Protein AF-0000000080177617 (afdb_homodimer)

pLDDT: mean 82.85, std 21.96, range [28.0, 98.81]

Solvent-accessible surface area (backbone atoms only — not comparable to full-atom values): 15620 Å² total; per-residue (Å²): 135,83,79,76,77,76,78,76,76,76,76,71,76,74,71,74,71,73,68,71,62,53,44,80,46,45,81,35,82,45,64,42,81,35,68,69,50,46,52,50,50,51,51,48,45,54,52,46,57,72,69,49,90,62,66,47,35,58,40,84,72,47,56,75,40,33,30,36,25,57,42,65,37,38,38,35,42,34,35,32,37,30,28,34,30,73,35,48,60,86,76,63,93,50,73,82,77,46,47,69,43,76,50,79,91,72,39,46,50,35,44,28,43,40,32,36,40,37,22,77,94,46,74,32,77,43,78,68,40,75,49,76,42,80,113,135,85,80,75,80,76,79,77,76,75,76,72,77,75,71,77,70,73,72,72,69,56,43,77,47,41,80,36,80,44,63,42,82,35,67,69,49,46,51,50,50,51,51,48,42,54,50,45,55,72,68,50,88,63,66,46,34,57,42,84,70,45,57,74,40,32,29,36,26,57,43,65,36,36,38,38,43,35,36,32,37,33,29,35,30,73,35,50,61,88,77,64,95,51,75,83,77,48,48,70,43,77,52,81,91,73,38,47,51,35,45,29,41,39,32,36,39,39,22,80,95,55,74,31,76,43,79,68,41,73,50,75,43,77,117

Nearest PDB structures (foldseek):
  6fk0-assembly1_A  TM=6.028E-01  e=9.210E-10  Homo sapiens
  3qrd-assembly3_A-2  TM=5.517E-01  e=6.929E-10  Homo sapiens
  1tij-assembly1_B  TM=5.315E-01  e=4.925E-10  Homo sapiens
  3sva-assembly1_A  TM=5.513E-01  e=1.823E-09  Homo sapiens
  2ch9-assembly1_A-2  TM=5.460E-01  e=6.776E-07  Homo sapiens

InterPro domains:
  IPR000010 Cystatin domain [PF00031] (25-121)
  IPR000010 Cystatin domain [SM00043] (22-133)
  IPR000010 Cystatin domain [cd00042] (25-132)
  IPR046350 Cystatin superfamily [SSF54403] (25-132)

Radius of gyration: 26.56 Å; Cα contacts (8 Å, |Δi|>4): 503; chains: 2; bounding box: 59×54×130 Å

Secondary structure (DSSP, 8-state):
-----------------------SS--EE--TT-HHHHHHHHHHHHHHHHH---SEEEEEEEEEEEEEEEEEEEEEEEEEEEEEEEEETTS-S-GGG--B---TTT--EEEEEEEEEEEGGGTEEEEEEEEEEE-/-----------------------SS--EE--TT-HHHHHHHHHHHHHHHHH---SEEEEEEEEEEEEEEEEEEEEEEEEEEEEEEEEETTS-S-GGG--B---TTT--EEEEEEEEEEEGGGTEEEEEEEEEEE-

Structure (mmCIF, N/CA/C/O backbone):
data_AF-0000000080177617-model_v1
#
loop_
_entity.id
_entity.type
_entity.pdbx_description
1 polymer Cystatin-2
#
loop_
_atom_site.group_PDB
_atom_site.id
_atom_site.type_symbol
_atom_site.label_atom_id
_atom_site.label_alt_id
_atom_site.label_comp_id
_atom_site.label_asym_id
_atom_site.label_entity_id
_atom_site.label_seq_id
_atom_site.pdbx_PDB_ins_code
_atom_site.Cartn_x
_atom_site.Cartn_y
_atom_site.Cartn_z
_atom_site.occupancy
_atom_site.B_iso_or_equiv
_atom_site.auth_seq_id
_atom_site.auth_comp_id
_atom_site.auth_asym_id
_atom_site.auth_atom_id
_atom_site.pdbx_PDB_model_num
ATOM 1 N N . MET A 1 1 ? -35.844 14.008 64.688 1 33.31 1 MET A N 1
ATOM 2 C CA . MET A 1 1 ? -35.531 12.82 63.906 1 33.31 1 MET A CA 1
ATOM 3 C C . MET A 1 1 ? -35.344 13.18 62.438 1 33.31 1 MET A C 1
ATOM 5 O O . MET A 1 1 ? -36.281 13.211 61.688 1 33.31 1 MET A O 1
ATOM 9 N N . ALA A 1 2 ? -34.469 14.203 62.156 1 45.22 2 ALA A N 1
ATOM 10 C CA . ALA A 1 2 ? -34.125 14.758 60.844 1 45.22 2 ALA A CA 1
ATOM 11 C C . ALA A 1 2 ? -33.594 13.672 59.906 1 45.22 2 ALA A C 1
ATOM 13 O O . ALA A 1 2 ? -32.75 12.867 60.312 1 45.22 2 ALA A O 1
ATOM 14 N N . ALA A 1 3 ? -34.469 13.133 59 1 43.84 3 ALA A N 1
ATOM 15 C CA . ALA A 1 3 ? -34.219 12.211 57.906 1 43.84 3 ALA A CA 1
ATOM 16 C C . ALA A 1 3 ? -33.094 12.703 57 1 43.84 3 ALA A C 1
ATOM 18 O O . ALA A 1 3 ? -33.156 13.812 56.469 1 43.84 3 ALA A O 1
ATOM 19 N N . GLY A 1 4 ? -31.844 12.438 57.406 1 42.84 4 GLY A N 1
ATOM 20 C CA . GLY A 1 4 ? -30.672 12.695 56.594 1 42.84 4 GLY A CA 1
ATOM 21 C C . GLY A 1 4 ? -30.781 12.148 55.188 1 42.84 4 GLY A C 1
ATOM 22 O O . GLY A 1 4 ? -31.016 10.961 55 1 42.84 4 GLY A O 1
ATOM 23 N N . LEU A 1 5 ? -31.359 12.953 54.25 1 43.94 5 LEU A N 1
ATOM 24 C CA . LEU A 1 5 ? -31.375 12.656 52.812 1 43.94 5 LEU A CA 1
ATOM 25 C C . LEU A 1 5 ? -29.969 12.281 52.344 1 43.94 5 LEU A C 1
ATOM 27 O O . LEU A 1 5 ? -29.047 13.102 52.406 1 43.94 5 LEU A O 1
ATOM 31 N N . PHE A 1 6 ? -29.562 11.016 52.562 1 45.78 6 PHE A N 1
ATOM 32 C CA . PHE A 1 6 ? -28.359 10.445 51.938 1 45.78 6 PHE A CA 1
ATOM 33 C C . PHE A 1 6 ? -28.375 10.648 50.438 1 45.78 6 PHE A C 1
ATOM 35 O O . PHE A 1 6 ? -29.266 10.164 49.75 1 45.78 6 PHE A O 1
ATOM 42 N N . LEU A 1 7 ? -27.875 11.82 49.969 1 42.38 7 LEU A N 1
ATOM 43 C CA . LEU A 1 7 ? -27.625 12.016 48.562 1 42.38 7 LEU A CA 1
ATOM 44 C C . LEU A 1 7 ? -26.656 10.961 48.031 1 42.38 7 LEU A C 1
ATOM 46 O O . LEU A 1 7 ? -25.5 10.906 48.438 1 42.38 7 LEU A O 1
ATOM 50 N N . VAL A 1 8 ? -27.156 9.789 47.625 1 40.59 8 VAL A N 1
ATOM 51 C CA . VAL A 1 8 ? -26.391 8.781 46.906 1 40.59 8 VAL A CA 1
ATOM 52 C C . VAL A 1 8 ? -25.859 9.375 45.594 1 40.59 8 VAL A C 1
ATOM 54 O O . VAL A 1 8 ? -26.625 9.758 44.719 1 40.59 8 VAL A O 1
ATOM 57 N N . VAL A 1 9 ? -24.703 10.062 45.688 1 42.34 9 VAL A N 1
ATOM 58 C CA . VAL A 1 9 ? -23.953 10.445 44.5 1 42.34 9 VAL A CA 1
ATOM 59 C C . VAL A 1 9 ? -23.641 9.211 43.656 1 42.34 9 VAL A C 1
ATOM 61 O O . VAL A 1 9 ? -22.891 8.336 44.062 1 42.34 9 VAL A O 1
ATOM 64 N N . VAL A 1 10 ? -24.609 8.758 42.875 1 41.88 10 VAL A N 1
ATOM 65 C 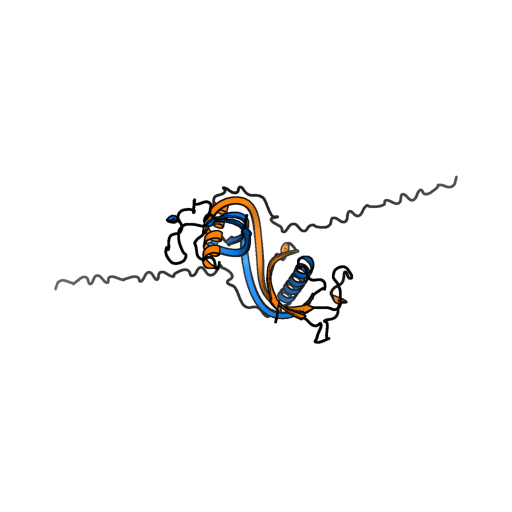CA . VAL A 1 10 ? -24.328 7.746 41.844 1 41.88 10 VAL A CA 1
ATOM 66 C C . VAL A 1 10 ? -23.219 8.234 40.906 1 41.88 10 VAL A C 1
ATOM 68 O O . VAL A 1 10 ? -23.406 9.203 40.188 1 41.88 10 VAL A O 1
ATOM 71 N N . LEU A 1 11 ? -21.984 8.195 41.375 1 37.75 11 LEU A N 1
ATOM 72 C CA . LEU A 1 11 ? -20.844 8.328 40.469 1 37.75 11 LEU A CA 1
ATOM 73 C C . LEU A 1 11 ? -20.984 7.395 39.281 1 37.75 11 LEU A C 1
ATOM 75 O O . LEU A 1 11 ? -20.844 6.176 39.406 1 37.75 11 LEU A O 1
ATOM 79 N N . SER A 1 12 ? -21.906 7.723 38.375 1 40.16 12 SER A N 1
ATOM 80 C CA . SER A 1 12 ? -21.922 6.988 37.125 1 40.16 12 SER A CA 1
ATOM 81 C C . SER A 1 12 ? -20.547 7.023 36.469 1 40.16 12 SER A C 1
ATOM 83 O O . SER A 1 12 ? -20 8.102 36.219 1 40.16 12 SER A O 1
ATOM 85 N N . LEU A 1 13 ? -19.719 6.105 36.781 1 37.72 13 LEU A N 1
ATOM 86 C CA . LEU A 1 13 ? -18.5 5.793 36.031 1 37.72 13 LEU A CA 1
ATOM 87 C C . LEU A 1 13 ? -18.766 5.816 34.531 1 37.72 13 LEU A C 1
ATOM 89 O O . LEU A 1 13 ? -19.453 4.934 34 1 37.72 13 LEU A O 1
ATOM 93 N N . PHE A 1 14 ? -18.953 7.012 34 1 36.91 14 PHE A N 1
ATOM 94 C CA . PHE A 1 14 ? -18.859 7.105 32.562 1 36.91 14 PHE A CA 1
ATOM 95 C C . PHE A 1 14 ? -17.594 6.418 32.062 1 36.91 14 PHE A C 1
ATOM 97 O O . PHE A 1 14 ? -16.484 6.898 32.281 1 36.91 14 PHE A O 1
ATOM 104 N N . SER A 1 15 ? -17.609 5.082 32 1 34.91 15 SER A N 1
ATOM 105 C CA . SER A 1 15 ? -16.547 4.383 31.281 1 34.91 15 SER A CA 1
ATOM 106 C C . SER A 1 15 ? -16.25 5.031 29.938 1 34.91 15 SER A C 1
ATOM 108 O O . SER A 1 15 ? -17.141 5.113 29.078 1 34.91 15 SER A O 1
ATOM 110 N N . LEU A 1 16 ? -15.422 5.922 29.906 1 30.05 16 LEU A N 1
ATOM 111 C CA . LEU A 1 16 ? -14.766 6.285 28.656 1 30.05 16 LEU A CA 1
ATOM 112 C C . LEU A 1 16 ? -14.336 5.043 27.891 1 30.05 16 LEU A C 1
ATOM 114 O O . LEU A 1 16 ? -13.398 4.352 28.281 1 30.05 16 LEU A O 1
ATOM 118 N N . PHE A 1 17 ? -15.359 4.328 27.422 1 32.34 17 PHE A N 1
ATOM 119 C CA . PHE A 1 17 ? -14.914 3.373 26.406 1 32.34 17 PHE A CA 1
ATOM 120 C C . PHE A 1 17 ? -14.031 4.051 25.375 1 32.34 17 PHE A C 1
ATOM 122 O O . PHE A 1 17 ? -14.5 4.902 24.609 1 32.34 17 PHE A O 1
ATOM 129 N N . ALA A 1 18 ? -12.836 4.309 25.641 1 30.23 18 ALA A N 1
ATOM 130 C CA . ALA A 1 18 ? -11.891 4.504 24.547 1 30.23 18 ALA A CA 1
ATOM 131 C C . ALA A 1 18 ? -12.211 3.588 23.375 1 30.23 18 ALA A C 1
ATOM 133 O O . ALA A 1 18 ? -12.148 2.363 23.484 1 30.23 18 ALA A O 1
ATOM 134 N N . ALA A 1 19 ? -13.07 4.008 22.547 1 28 19 ALA A N 1
ATOM 135 C CA . ALA A 1 19 ? -13.383 3.354 21.281 1 28 19 ALA A CA 1
ATOM 136 C C . ALA A 1 19 ? -12.109 2.994 20.531 1 28 19 ALA A C 1
ATOM 138 O O . ALA A 1 19 ? -11.383 3.879 20.062 1 28 19 ALA A O 1
ATOM 139 N N . ASN A 1 20 ? -11.242 2.225 21.141 1 31.55 20 ASN A N 1
ATOM 140 C CA . ASN A 1 20 ? -10.367 1.599 20.156 1 31.55 20 ASN A CA 1
ATOM 141 C C . ASN A 1 20 ? -11.094 1.354 18.828 1 31.55 20 ASN A C 1
ATOM 143 O O . ASN A 1 20 ? -11.945 0.469 18.75 1 31.55 20 ASN A O 1
ATOM 147 N N . VAL A 1 21 ? -11.633 2.354 18.297 1 29.89 21 VAL A N 1
ATOM 148 C CA . VAL A 1 21 ? -12.305 2.219 17.016 1 29.89 21 VAL A CA 1
ATOM 149 C C . VAL A 1 21 ? -11.586 1.176 16.156 1 29.89 21 VAL A C 1
ATOM 151 O O . VAL A 1 21 ? -10.469 1.411 15.695 1 29.89 21 VAL A O 1
ATOM 154 N N . GLU A 1 22 ? -11.484 -0.037 16.516 1 34.66 22 GLU A N 1
ATOM 155 C CA . GLU A 1 22 ? -11.258 -1.152 15.602 1 34.66 22 GLU A CA 1
ATOM 156 C C . GLU A 1 22 ? -11.828 -0.864 14.219 1 34.66 22 GLU A C 1
ATOM 158 O O . GLU A 1 22 ? -12.938 -0.34 14.094 1 34.66 22 GLU A O 1
ATOM 163 N N . LEU A 1 23 ? -11.195 -0.392 13.125 1 40.81 23 LEU A N 1
ATOM 164 C CA . LEU A 1 23 ? -11.781 -0.399 11.789 1 40.81 23 LEU A CA 1
ATOM 165 C C . LEU A 1 23 ? -13.016 -1.295 11.75 1 40.81 23 LEU A C 1
ATOM 167 O O . LEU A 1 23 ? -13.07 -2.32 12.43 1 40.81 23 LEU A O 1
ATOM 171 N N . ALA A 1 24 ? -14.148 -0.987 11.688 1 47 24 ALA A N 1
ATOM 172 C CA . ALA A 1 24 ? -15.219 -1.975 11.656 1 47 24 ALA A CA 1
ATOM 173 C C . ALA A 1 24 ? -14.672 -3.373 11.383 1 47 24 ALA A C 1
ATOM 175 O O . ALA A 1 24 ? -15.008 -4.328 12.086 1 47 24 ALA A O 1
ATOM 176 N N . GLY A 1 25 ? -14.273 -3.961 10.008 1 54.16 25 GLY A N 1
ATOM 177 C CA . GLY A 1 25 ? -13.734 -5.312 10.078 1 54.16 25 GLY A CA 1
ATOM 178 C C . GLY A 1 25 ? -12.25 -5.348 10.398 1 54.16 25 GLY A C 1
ATOM 179 O O . GLY A 1 25 ? -11.453 -4.68 9.734 1 54.16 25 GLY A O 1
ATOM 180 N N . GLY A 1 26 ? -11.758 -5.156 11.672 1 67.5 26 GLY A N 1
ATOM 181 C CA . GLY A 1 26 ? -10.406 -5.484 12.094 1 67.5 26 GLY A CA 1
ATOM 182 C C . GLY A 1 26 ? -9.75 -6.551 11.234 1 67.5 26 GLY A C 1
ATOM 183 O O . GLY A 1 26 ? -10.414 -7.168 10.391 1 67.5 26 GLY A O 1
ATOM 184 N N . LEU A 1 27 ? -8.391 -6.363 11.133 1 80.06 27 LEU A N 1
ATOM 185 C CA . LEU A 1 27 ? -7.633 -7.457 10.531 1 80.06 27 LEU A CA 1
ATOM 186 C C . LEU A 1 27 ? -7.953 -8.781 11.211 1 80.06 27 LEU A C 1
ATOM 188 O O . LEU A 1 27 ? -7.922 -8.875 12.445 1 80.06 27 LEU A O 1
ATOM 192 N N . GLU A 1 28 ? -8.516 -9.688 10.508 1 93.25 28 GLU A N 1
ATOM 193 C CA . GLU A 1 28 ? -8.82 -11.008 11.031 1 93.25 28 GLU A CA 1
ATOM 194 C C . GLU A 1 28 ? -8 -12.086 10.328 1 93.25 28 GLU A C 1
ATOM 196 O O . GLU A 1 28 ? -7.809 -12.031 9.109 1 93.25 28 GLU A O 1
ATOM 201 N N . ASN A 1 29 ? -7.633 -13.062 11.117 1 97.06 29 ASN A N 1
ATOM 202 C CA . ASN A 1 29 ? -6.922 -14.195 10.523 1 97.06 29 ASN A CA 1
ATOM 203 C C . ASN A 1 29 ? -7.832 -15.016 9.609 1 97.06 29 ASN A C 1
ATOM 205 O O . ASN A 1 29 ? -9.023 -15.148 9.875 1 97.06 29 ASN A O 1
ATOM 209 N N . ILE A 1 30 ? -7.23 -15.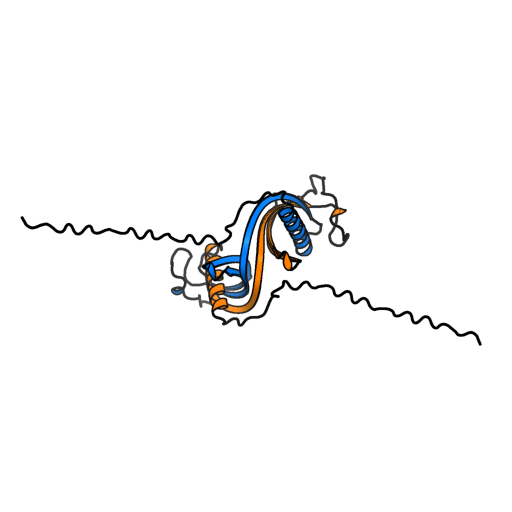453 8.594 1 97.81 30 ILE A N 1
ATOM 210 C CA . ILE A 1 30 ? -7.93 -16.359 7.684 1 97.81 30 ILE A CA 1
ATOM 211 C C . ILE A 1 30 ? -7 -17.484 7.254 1 97.81 30 ILE A C 1
ATOM 213 O O . ILE A 1 30 ? -5.781 -17.312 7.207 1 97.81 30 ILE A O 1
ATOM 217 N N . ASP A 1 31 ? -7.547 -18.609 7.008 1 98.44 31 ASP A N 1
ATOM 218 C CA . ASP A 1 31 ? -6.797 -19.797 6.578 1 98.44 31 ASP A CA 1
ATOM 219 C C . ASP A 1 31 ? -5.98 -19.5 5.324 1 98.44 31 ASP A C 1
ATOM 221 O O . ASP A 1 31 ? 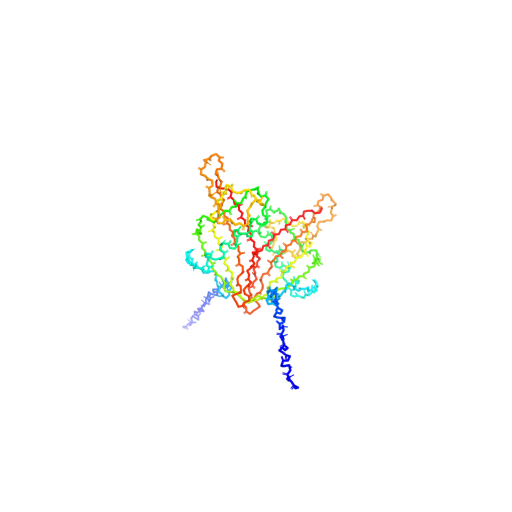-6.535 -19.109 4.289 1 98.44 31 ASP A O 1
ATOM 225 N N . PRO A 1 32 ? -4.691 -19.75 5.43 1 98.62 32 PRO A N 1
ATOM 226 C CA . PRO A 1 32 ? -3.836 -19.5 4.27 1 98.62 32 PRO A CA 1
ATOM 227 C C . PRO A 1 32 ? -4.203 -20.359 3.064 1 98.62 32 PRO A C 1
ATOM 229 O O . PRO A 1 32 ? -3.828 -20.047 1.934 1 98.62 32 PRO A O 1
ATOM 232 N N . ASN A 1 33 ? -4.973 -21.406 3.252 1 98 33 ASN A N 1
ATOM 233 C CA . ASN A 1 33 ? -5.359 -22.297 2.164 1 98 33 ASN A CA 1
ATOM 234 C C . ASN A 1 33 ? -6.77 -21.984 1.665 1 98 33 ASN A C 1
ATOM 236 O O . ASN A 1 33 ? -7.305 -22.703 0.819 1 98 33 ASN A O 1
ATOM 240 N N . ASN A 1 34 ? -7.359 -20.984 2.174 1 97.88 34 ASN A N 1
ATOM 241 C CA . ASN A 1 34 ? -8.648 -20.516 1.671 1 97.88 34 ASN A CA 1
ATOM 242 C C . ASN A 1 34 ? -8.578 -20.172 0.187 1 97.88 34 ASN A C 1
ATOM 244 O O . ASN A 1 34 ? -7.613 -19.547 -0.264 1 97.88 34 ASN A O 1
ATOM 248 N N . GLN A 1 35 ? -9.641 -20.484 -0.536 1 97.12 35 GLN A N 1
ATOM 249 C CA . GLN A 1 35 ? -9.633 -20.328 -1.986 1 97.12 35 GLN A CA 1
ATOM 250 C C . GLN A 1 35 ? -9.461 -18.859 -2.375 1 97.12 35 GLN A C 1
ATOM 252 O O . GLN A 1 35 ? -8.734 -18.547 -3.318 1 97.12 35 GLN A O 1
ATOM 257 N N . ASP A 1 36 ? -10.109 -17.969 -1.726 1 96.38 36 ASP A N 1
ATOM 258 C CA . ASP A 1 36 ? -10 -16.547 -2.025 1 96.38 36 ASP A CA 1
ATOM 259 C C . ASP A 1 36 ? -8.586 -16.031 -1.73 1 96.38 36 ASP A C 1
ATOM 261 O O . ASP A 1 36 ? -8.078 -15.164 -2.443 1 96.38 36 ASP A O 1
ATOM 265 N N . VAL A 1 37 ? -8 -16.547 -0.654 1 98 37 VAL A N 1
ATOM 266 C CA . VAL A 1 37 ? -6.633 -16.188 -0.283 1 98 37 VAL A CA 1
ATOM 267 C C . VAL A 1 37 ? -5.664 -16.656 -1.368 1 98 37 VAL A C 1
ATOM 269 O O . VAL A 1 37 ? -4.805 -15.891 -1.81 1 98 37 VAL A O 1
ATOM 272 N N . LEU A 1 38 ? -5.871 -17.844 -1.833 1 97.81 38 LEU A N 1
ATOM 273 C CA . LEU A 1 38 ? -4.996 -18.391 -2.865 1 97.81 38 LEU A CA 1
ATOM 274 C C . LEU A 1 38 ? -5.141 -17.609 -4.168 1 97.81 38 LEU A C 1
ATOM 276 O O . LEU A 1 38 ? -4.152 -17.375 -4.867 1 97.81 38 LEU A O 1
ATOM 280 N N . LYS A 1 39 ? -6.352 -17.25 -4.477 1 96.56 39 LYS A N 1
ATOM 281 C CA . LYS A 1 39 ? -6.586 -16.422 -5.656 1 96.56 39 LYS A CA 1
ATOM 282 C C . LYS A 1 39 ? -5.867 -15.078 -5.535 1 96.56 39 LYS A C 1
ATOM 284 O O . LYS A 1 39 ? -5.195 -14.641 -6.473 1 96.56 39 LYS A O 1
ATOM 289 N N . ALA A 1 40 ? -5.977 -14.445 -4.406 1 97.62 40 ALA A N 1
ATOM 290 C CA . ALA A 1 40 ? -5.32 -13.164 -4.16 1 97.62 40 ALA A CA 1
ATOM 291 C C . ALA A 1 40 ? -3.801 -13.305 -4.23 1 97.62 40 ALA A C 1
ATOM 293 O O . ALA A 1 40 ? -3.119 -12.453 -4.797 1 97.62 40 ALA A O 1
ATOM 294 N N . ALA A 1 41 ? -3.273 -14.375 -3.676 1 98.31 41 ALA A N 1
ATOM 295 C CA . ALA A 1 41 ? -1.833 -14.617 -3.695 1 98.31 41 ALA A CA 1
ATOM 296 C C . ALA A 1 41 ? -1.326 -14.797 -5.121 1 98.31 41 ALA A C 1
ATOM 298 O O . ALA A 1 41 ? -0.282 -14.258 -5.492 1 98.31 41 ALA A O 1
ATOM 299 N N . THR A 1 42 ? -2.053 -15.492 -5.879 1 96.94 42 THR A N 1
ATOM 300 C CA . THR A 1 42 ? -1.68 -15.719 -7.27 1 96.94 42 THR A CA 1
ATOM 301 C C . THR A 1 42 ? -1.648 -14.398 -8.047 1 96.94 42 THR A C 1
ATOM 303 O O . THR A 1 42 ? -0.689 -14.125 -8.766 1 96.94 42 THR A O 1
ATOM 306 N N . PHE A 1 43 ? -2.633 -13.641 -7.871 1 96.81 43 PHE A N 1
ATOM 307 C CA . PHE A 1 43 ? -2.658 -12.32 -8.492 1 96.81 43 PHE A CA 1
ATOM 308 C C . PHE A 1 43 ? -1.454 -11.492 -8.062 1 96.81 43 PHE A C 1
ATOM 310 O O . PHE A 1 43 ? -0.813 -10.836 -8.883 1 96.81 43 PHE A O 1
ATOM 317 N N . ALA A 1 44 ? -1.173 -11.508 -6.77 1 97.81 44 ALA A N 1
ATOM 318 C CA . ALA A 1 44 ? -0.075 -10.719 -6.215 1 97.81 44 ALA A CA 1
ATOM 319 C C . ALA A 1 44 ? 1.26 -11.133 -6.828 1 97.81 44 ALA A C 1
ATOM 321 O O . ALA A 1 44 ? 2.068 -10.281 -7.203 1 97.81 44 ALA A O 1
ATOM 322 N N . VAL A 1 45 ? 1.457 -12.367 -7.008 1 97.38 45 VAL A N 1
ATOM 323 C CA . VAL A 1 45 ? 2.719 -12.867 -7.547 1 97.38 45 VAL A CA 1
ATOM 324 C C . VAL A 1 45 ? 2.83 -12.492 -9.023 1 97.38 45 VAL A C 1
ATOM 326 O O . VAL A 1 45 ? 3.895 -12.07 -9.484 1 97.38 45 VAL A O 1
ATOM 329 N N . ASN A 1 46 ? 1.712 -12.547 -9.734 1 95.5 46 ASN A N 1
ATOM 330 C CA . ASN A 1 46 ? 1.715 -12.125 -11.125 1 95.5 46 ASN A CA 1
ATOM 331 C C . ASN A 1 46 ? 2.014 -10.633 -11.25 1 95.5 46 ASN A C 1
ATOM 333 O O . ASN A 1 46 ? 2.785 -10.219 -12.125 1 95.5 46 ASN A O 1
ATOM 337 N N . SER A 1 47 ? 1.412 -9.914 -10.422 1 94.88 47 SER A N 1
ATOM 338 C CA . SER A 1 47 ? 1.652 -8.469 -10.422 1 94.88 47 SER A CA 1
ATOM 339 C C . SER A 1 47 ? 3.1 -8.156 -10.055 1 94.88 47 SER A C 1
ATOM 341 O O . SER A 1 47 ? 3.715 -7.27 -10.656 1 94.88 47 SER A O 1
ATOM 343 N N . PHE A 1 48 ? 3.656 -8.789 -9.117 1 96.5 48 PHE A N 1
ATOM 344 C CA . PHE A 1 48 ? 5.059 -8.672 -8.734 1 96.5 48 PHE A CA 1
ATOM 345 C C . PHE A 1 48 ? 5.965 -8.914 -9.938 1 96.5 48 PHE A C 1
ATOM 347 O O . PHE A 1 48 ? 6.891 -8.141 -10.195 1 96.5 48 PHE A O 1
ATOM 354 N N . ASN A 1 49 ? 5.691 -9.961 -10.664 1 95.5 49 ASN A N 1
ATOM 355 C CA . ASN A 1 49 ? 6.484 -10.297 -11.844 1 95.5 49 ASN A CA 1
ATOM 356 C C . ASN A 1 49 ? 6.457 -9.164 -12.875 1 95.5 49 ASN A C 1
ATOM 358 O O . ASN A 1 49 ? 7.469 -8.891 -13.523 1 95.5 49 ASN A O 1
ATOM 362 N N . GLN A 1 50 ? 5.363 -8.578 -13 1 94.06 50 GLN A N 1
ATOM 363 C CA . GLN A 1 50 ? 5.211 -7.508 -13.977 1 94.06 50 GLN A CA 1
ATOM 364 C C . GLN A 1 50 ? 5.953 -6.25 -13.531 1 94.06 50 GLN A C 1
ATOM 366 O O . GLN A 1 50 ? 6.438 -5.48 -14.367 1 94.06 50 GLN A O 1
ATOM 371 N N . GLN A 1 51 ? 6.121 -6.086 -12.289 1 93.06 51 GLN A N 1
ATOM 372 C CA . GLN A 1 51 ? 6.629 -4.809 -11.797 1 93.06 51 GLN A CA 1
ATOM 373 C C . GLN A 1 51 ? 8.094 -4.922 -11.375 1 93.06 51 GLN A C 1
ATOM 375 O O . GLN A 1 51 ? 8.805 -3.92 -11.32 1 93.06 51 GLN A O 1
ATOM 380 N N . SER A 1 52 ? 8.5 -6.125 -11.023 1 93.75 52 SER A N 1
ATOM 381 C CA . SER A 1 52 ? 9.844 -6.297 -10.477 1 93.75 52 SER A CA 1
ATOM 382 C C . SER A 1 52 ? 10.898 -6.176 -11.57 1 93.75 52 SER A C 1
ATOM 384 O O . SER A 1 52 ? 10.609 -6.406 -12.75 1 93.75 52 SER A O 1
ATOM 386 N N . LYS A 1 53 ? 12.156 -5.875 -11.203 1 93.38 53 LYS A N 1
ATOM 387 C CA . LYS A 1 53 ? 13.273 -5.754 -12.133 1 93.38 53 LYS A CA 1
ATOM 388 C C . LYS A 1 53 ? 14.055 -7.062 -12.227 1 93.38 53 LYS A C 1
ATOM 390 O O . LYS A 1 53 ? 15.172 -7.09 -12.758 1 93.38 53 LYS A O 1
ATOM 395 N N . LYS A 1 54 ? 13.547 -8.047 -11.688 1 95.31 54 LYS A N 1
ATOM 396 C CA . LYS A 1 54 ? 14.195 -9.359 -11.75 1 95.31 54 LYS A CA 1
ATOM 397 C C . LYS A 1 54 ? 14.211 -9.891 -13.18 1 95.31 54 LYS A C 1
ATOM 399 O O . LYS A 1 54 ? 13.312 -9.602 -13.969 1 95.31 54 LYS A O 1
ATOM 404 N N . ASP A 1 55 ? 15.211 -10.727 -13.453 1 95.38 55 ASP A N 1
ATOM 405 C CA . ASP A 1 55 ? 15.367 -11.258 -14.805 1 95.38 55 ASP A CA 1
ATOM 406 C C . ASP A 1 55 ? 14.484 -12.492 -15.016 1 95.38 55 ASP A C 1
ATOM 408 O O . ASP A 1 55 ? 14.078 -12.789 -16.141 1 95.38 55 ASP A O 1
ATOM 412 N N . TYR A 1 56 ? 14.18 -13.164 -13.977 1 96.38 56 TYR A N 1
ATOM 413 C CA . TYR A 1 56 ? 13.422 -14.406 -14.078 1 96.38 56 TYR A CA 1
ATOM 414 C C . TYR A 1 56 ? 12.039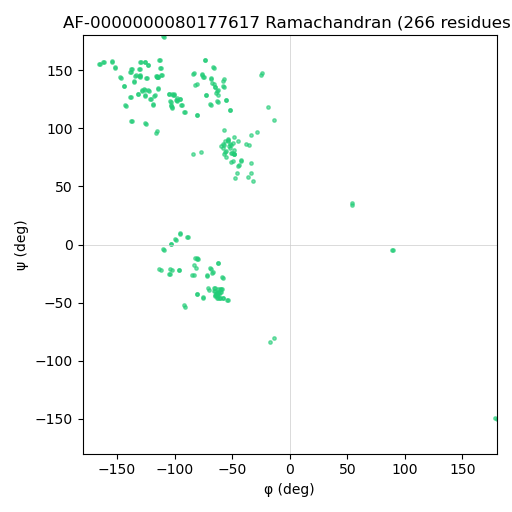 -14.25 -13.453 1 96.38 56 TYR A C 1
ATOM 416 O O . TYR A 1 56 ? 11.812 -13.344 -12.641 1 96.38 56 TYR A O 1
ATOM 424 N N . GLU A 1 57 ? 11.172 -15.172 -13.906 1 96.69 57 GLU A N 1
ATOM 425 C CA . GLU A 1 57 ? 9.852 -15.242 -13.305 1 96.69 57 GLU A CA 1
ATOM 426 C C . GLU A 1 57 ? 9.898 -15.922 -11.938 1 96.69 57 GLU A C 1
ATOM 428 O O . GLU A 1 57 ? 10.695 -16.844 -11.727 1 96.69 57 GLU A O 1
ATOM 433 N N . TYR A 1 58 ? 9.039 -15.461 -11.055 1 96.88 58 TYR A N 1
ATOM 434 C CA . TYR A 1 58 ? 8.852 -16.094 -9.758 1 96.88 58 TYR A CA 1
ATOM 435 C C . TYR A 1 58 ? 7.473 -16.734 -9.656 1 96.88 58 TYR A C 1
ATOM 437 O O . TYR A 1 58 ? 6.527 -16.281 -10.305 1 96.88 58 TYR A O 1
ATOM 445 N N . LYS A 1 59 ? 7.453 -17.797 -8.805 1 97 59 LYS A N 1
ATOM 446 C CA . LYS A 1 59 ? 6.199 -18.516 -8.609 1 97 59 LYS A CA 1
ATOM 447 C C . LYS A 1 59 ? 5.836 -18.594 -7.125 1 97 59 LYS A C 1
ATOM 449 O O . LYS A 1 59 ? 6.715 -18.531 -6.262 1 97 59 LYS A O 1
ATOM 454 N N . LEU A 1 60 ? 4.488 -18.797 -6.941 1 97.62 60 LEU A N 1
ATOM 455 C CA . LEU A 1 60 ? 3.988 -18.969 -5.582 1 97.62 60 LEU A CA 1
ATOM 456 C C . LEU A 1 60 ? 4.457 -20.297 -5 1 97.62 60 LEU A C 1
ATOM 458 O O . LEU A 1 60 ? 4.203 -21.359 -5.582 1 97.62 60 LEU A O 1
ATOM 462 N N . VAL A 1 61 ? 5.184 -20.297 -3.898 1 97.31 61 VAL A N 1
ATOM 463 C CA . VAL A 1 61 ? 5.555 -21.516 -3.197 1 97.31 61 VAL A CA 1
ATOM 464 C C . VAL A 1 61 ? 4.508 -2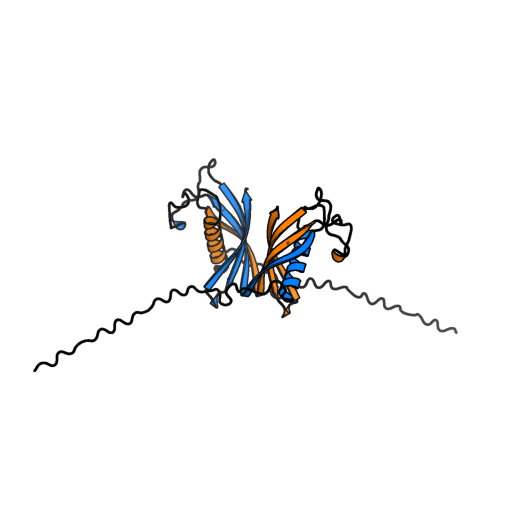1.844 -2.133 1 97.31 61 VAL A C 1
ATOM 466 O O . VAL A 1 61 ? 3.953 -22.938 -2.113 1 97.31 61 VAL A O 1
ATOM 469 N N . LYS A 1 62 ? 4.203 -20.891 -1.244 1 98 62 LYS A N 1
ATOM 470 C CA . LYS A 1 62 ? 3.143 -21.062 -0.254 1 98 62 LYS A CA 1
ATOM 471 C C . LYS A 1 62 ? 2.754 -19.719 0.375 1 98 62 LYS A C 1
ATOM 473 O O . LYS A 1 62 ? 3.553 -18.781 0.394 1 98 62 LYS A O 1
ATOM 478 N N . VAL A 1 63 ? 1.483 -19.734 0.862 1 98.81 63 VAL A N 1
ATOM 479 C CA . VAL A 1 63 ? 1.046 -18.641 1.731 1 98.81 63 VAL A CA 1
ATOM 480 C C . VAL A 1 63 ? 1.317 -19.016 3.189 1 98.81 63 VAL A C 1
ATOM 482 O O . VAL A 1 63 ? 0.73 -19.953 3.721 1 98.81 63 VAL A O 1
ATOM 485 N N . VAL A 1 64 ? 2.23 -18.266 3.812 1 98.69 64 VAL A N 1
ATOM 486 C CA . VAL A 1 64 ? 2.637 -18.562 5.184 1 98.69 64 VAL A CA 1
ATOM 487 C C . VAL A 1 64 ? 1.54 -18.125 6.152 1 98.69 64 VAL A C 1
ATOM 489 O O . VAL A 1 64 ? 1.169 -18.875 7.059 1 98.69 64 VAL A O 1
ATOM 492 N N . SER A 1 65 ? 0.998 -16.984 6 1 98.62 65 SER A N 1
ATOM 493 C CA . SER A 1 65 ? -0.11 -16.469 6.797 1 98.62 65 SER A CA 1
ATOM 494 C C . SER A 1 65 ? -0.909 -15.43 6.023 1 98.62 65 SER A C 1
ATOM 496 O O . SER A 1 65 ? -0.427 -14.883 5.027 1 98.62 65 SER A O 1
ATOM 498 N N . ALA A 1 66 ? -2.17 -15.281 6.473 1 98.5 66 ALA A N 1
ATOM 499 C CA . ALA A 1 66 ? -3.064 -14.344 5.805 1 98.5 66 ALA A CA 1
ATOM 500 C C . ALA A 1 66 ? -4.027 -13.703 6.797 1 98.5 66 ALA A C 1
ATOM 502 O O . ALA A 1 66 ? -4.516 -14.359 7.715 1 98.5 66 ALA A O 1
ATOM 503 N N . LYS A 1 67 ? -4.309 -12.445 6.555 1 96.94 67 LYS A N 1
ATOM 504 C CA . LYS A 1 67 ? -5.344 -11.688 7.246 1 96.94 67 LYS A CA 1
ATOM 505 C C . LYS A 1 67 ? -6.246 -10.961 6.254 1 96.94 67 LYS A C 1
ATOM 507 O O . LYS A 1 67 ? -5.844 -10.695 5.117 1 96.94 67 LYS A O 1
ATOM 512 N N . TYR A 1 68 ? -7.484 -10.758 6.637 1 94.25 68 TYR A N 1
ATOM 513 C CA . TYR A 1 68 ? -8.383 -9.977 5.789 1 94.25 68 TYR A CA 1
ATOM 514 C C . TYR A 1 68 ? -9.07 -8.883 6.59 1 94.25 68 TYR A C 1
ATOM 516 O O . TYR A 1 68 ? -9.18 -8.969 7.816 1 94.25 68 TYR A O 1
ATOM 524 N N . GLN A 1 69 ? -9.508 -7.828 5.812 1 88.31 69 GLN A N 1
ATOM 525 C CA . GLN A 1 69 ? -10.219 -6.672 6.352 1 88.31 69 GLN A CA 1
ATOM 526 C C . GLN A 1 69 ? -11.312 -6.203 5.402 1 88.31 69 GLN A C 1
ATOM 528 O O . GLN A 1 69 ? -11.055 -5.934 4.227 1 88.31 69 GLN A O 1
ATOM 533 N N . ILE A 1 70 ? -12.547 -6.27 5.996 1 87.38 70 ILE A N 1
ATOM 534 C CA . ILE A 1 70 ? -13.633 -5.734 5.191 1 87.38 70 ILE A CA 1
ATOM 535 C C . ILE A 1 70 ? -13.547 -4.207 5.16 1 87.38 70 ILE A C 1
ATOM 537 O O . ILE A 1 70 ? -13.453 -3.562 6.207 1 87.38 70 ILE A O 1
ATOM 541 N N . VAL A 1 71 ? -13.586 -3.74 3.879 1 84.56 71 VAL A N 1
ATOM 542 C CA . VAL A 1 71 ? -13.391 -2.301 3.742 1 84.56 71 VAL A CA 1
ATOM 543 C C . VAL A 1 71 ? -14.555 -1.69 2.963 1 84.56 71 VAL A C 1
ATOM 545 O O . VAL A 1 71 ? -15.039 -2.279 1.994 1 84.56 71 VAL A O 1
ATOM 548 N N . ALA A 1 72 ? -15.078 -0.607 3.479 1 87.44 72 ALA A N 1
ATOM 549 C CA . ALA A 1 72 ? -16.031 0.283 2.824 1 87.44 72 ALA A CA 1
ATOM 550 C C . ALA A 1 72 ? -15.68 1.746 3.076 1 87.44 72 ALA A C 1
ATOM 552 O O . ALA A 1 72 ? -15.828 2.244 4.195 1 87.44 72 ALA A O 1
ATOM 553 N N . GLY A 1 73 ? -15.148 2.383 1.977 1 90.5 73 GLY A N 1
ATOM 554 C CA . GLY A 1 73 ? -14.672 3.744 2.164 1 90.5 73 GLY A CA 1
ATOM 555 C C . GLY A 1 73 ? -14.07 4.34 0.907 1 90.5 73 GLY A C 1
ATOM 556 O O . GLY A 1 73 ? -14.578 4.129 -0.195 1 90.5 73 GLY A O 1
ATOM 557 N N . VAL A 1 74 ? -13.125 5.199 1.192 1 91.44 74 VAL A N 1
ATOM 558 C CA . VAL A 1 74 ? -12.469 5.91 0.1 1 91.44 74 VAL A CA 1
ATOM 559 C C . VAL A 1 74 ? -10.953 5.777 0.228 1 91.44 74 VAL A C 1
ATOM 561 O O . VAL A 1 74 ? -10.406 5.898 1.325 1 91.44 74 VAL A O 1
ATOM 564 N N . ILE A 1 75 ? -10.336 5.406 -0.962 1 91.31 75 ILE A N 1
ATOM 565 C CA . ILE A 1 75 ? -8.883 5.457 -1.019 1 91.31 75 ILE A CA 1
ATOM 566 C C . ILE A 1 75 ? -8.438 6.727 -1.74 1 91.31 75 ILE A C 1
ATOM 568 O O . ILE A 1 75 ? -8.898 7.012 -2.85 1 91.31 75 ILE A O 1
ATOM 572 N N . TYR A 1 76 ? -7.523 7.469 -1.076 1 95.44 76 TYR A N 1
ATOM 573 C CA . TYR A 1 76 ? -6.891 8.633 -1.687 1 95.44 76 TYR A CA 1
ATOM 574 C C . TYR A 1 76 ? -5.457 8.32 -2.098 1 95.44 76 TYR A C 1
ATOM 576 O O . TYR A 1 76 ? -4.684 7.773 -1.31 1 95.44 76 TYR A O 1
ATOM 584 N N . THR A 1 77 ? -5.121 8.617 -3.322 1 96 77 THR A N 1
ATOM 585 C CA . THR A 1 77 ? -3.742 8.625 -3.799 1 96 77 THR A CA 1
ATOM 586 C C . THR A 1 77 ? -3.219 10.055 -3.896 1 96 77 THR A C 1
ATOM 588 O O . THR A 1 77 ? -3.711 10.852 -4.703 1 96 77 THR A O 1
ATOM 591 N N . LEU A 1 78 ? -2.193 10.281 -3.105 1 98.5 78 LEU A N 1
ATOM 592 C CA . LEU A 1 78 ? -1.769 11.664 -2.912 1 98.5 78 LEU A CA 1
ATOM 593 C C . LEU A 1 78 ? -0.318 11.852 -3.342 1 98.5 78 LEU A C 1
ATOM 595 O O . LEU A 1 78 ? 0.566 11.117 -2.898 1 98.5 78 LEU A O 1
ATOM 599 N N . ASN A 1 79 ? -0.065 12.781 -4.223 1 98.62 79 ASN A N 1
ATOM 600 C CA . ASN A 1 79 ? 1.274 13.312 -4.461 1 98.62 79 ASN A CA 1
ATOM 601 C C . ASN A 1 79 ? 1.529 14.578 -3.645 1 98.62 79 ASN A C 1
ATOM 603 O O . ASN A 1 79 ? 0.837 15.578 -3.814 1 98.62 79 ASN A O 1
ATOM 607 N N . VAL A 1 80 ? 2.59 14.422 -2.803 1 98.69 80 VAL A N 1
ATOM 608 C CA . VAL A 1 80 ? 2.719 15.43 -1.761 1 98.69 80 VAL A CA 1
ATOM 609 C C . VAL A 1 80 ? 4.176 15.883 -1.657 1 98.69 80 VAL A C 1
ATOM 611 O O . VAL A 1 80 ? 5.094 15.07 -1.781 1 98.69 80 VAL A O 1
ATOM 614 N N . GLU A 1 81 ? 4.34 17.172 -1.446 1 98.44 81 GLU A N 1
ATOM 615 C CA . GLU A 1 81 ? 5.621 17.75 -1.036 1 98.44 81 GLU A CA 1
ATOM 616 C C . GLU A 1 81 ? 5.695 17.906 0.48 1 98.44 81 GLU A C 1
ATOM 618 O O . GLU A 1 81 ? 4.809 18.5 1.092 1 98.44 81 GLU A O 1
ATOM 623 N N . ILE A 1 82 ? 6.773 17.312 1.017 1 98 82 ILE A N 1
ATOM 624 C CA . ILE A 1 82 ? 6.98 17.484 2.449 1 98 82 ILE A CA 1
ATOM 625 C C . ILE A 1 82 ? 8.359 18.094 2.699 1 98 82 ILE A C 1
ATOM 627 O O . ILE A 1 82 ? 9.273 17.922 1.885 1 98 82 ILE A O 1
ATOM 631 N N . GLY A 1 83 ? 8.422 18.766 3.838 1 97.19 83 GLY A N 1
ATOM 632 C CA . GLY A 1 83 ? 9.664 19.469 4.129 1 97.19 83 GLY A CA 1
ATOM 633 C C . GLY A 1 83 ? 10.195 19.188 5.523 1 97.19 83 GLY A C 1
ATOM 634 O O . GLY A 1 83 ? 9.414 19.047 6.473 1 97.19 83 GLY A O 1
ATOM 635 N N . LYS A 1 84 ? 11.516 19.156 5.574 1 96.94 84 LYS A N 1
ATOM 636 C CA . LYS A 1 84 ? 12.211 18.984 6.848 1 96.94 84 LYS A CA 1
ATOM 637 C C . LYS A 1 84 ? 11.992 20.188 7.766 1 96.94 84 LYS A C 1
ATOM 639 O O . LYS A 1 84 ? 12.055 21.328 7.32 1 96.94 84 LYS A O 1
ATOM 644 N N . THR A 1 85 ? 11.773 19.875 9.047 1 96.75 85 THR A N 1
ATOM 645 C CA . THR A 1 85 ? 11.562 20.969 10 1 96.75 85 THR A CA 1
ATOM 646 C C . THR A 1 85 ? 12.758 21.109 10.93 1 96.75 85 THR A C 1
ATOM 648 O O . THR A 1 85 ? 13.742 20.375 10.805 1 96.75 85 THR A O 1
ATOM 651 N N . ASP A 1 86 ? 12.68 22.094 11.805 1 95.25 86 ASP A N 1
ATOM 652 C CA . ASP A 1 86 ? 13.742 22.344 12.773 1 95.25 86 ASP A CA 1
ATOM 653 C C . ASP A 1 86 ? 13.531 21.547 14.055 1 95.25 86 ASP A C 1
ATOM 655 O O . ASP A 1 86 ? 14.234 21.75 15.047 1 95.25 86 ASP A O 1
ATOM 659 N N . CYS A 1 87 ? 12.484 20.641 14.039 1 95.69 87 CYS A N 1
ATOM 660 C CA . CYS A 1 87 ? 12.211 19.797 15.195 1 95.69 87 CYS A CA 1
ATOM 661 C C . CYS A 1 87 ? 12.82 18.422 15.008 1 95.69 87 CYS A C 1
ATOM 663 O O . CYS A 1 87 ? 12.539 17.734 14.023 1 95.69 87 CYS A O 1
ATOM 665 N N . LYS A 1 88 ? 13.633 18.047 15.969 1 94.88 88 LYS A N 1
ATOM 666 C CA . LYS A 1 88 ? 14.102 16.656 16.016 1 94.88 88 LYS A CA 1
ATOM 667 C C . LYS A 1 88 ? 13 15.727 16.5 1 94.88 88 LYS A C 1
ATOM 669 O O . LYS A 1 88 ? 12.18 16.109 17.344 1 94.88 88 LYS A O 1
ATOM 674 N N . LYS A 1 89 ? 12.977 14.555 15.953 1 94.06 89 LYS A N 1
ATOM 675 C CA . LYS A 1 89 ? 11.977 13.578 16.391 1 94.06 89 LYS A CA 1
ATOM 676 C C . LYS A 1 89 ? 12.078 13.312 17.891 1 94.06 89 LYS A C 1
ATOM 678 O O . LYS A 1 89 ? 13.18 13.18 18.422 1 94.06 89 LYS A O 1
ATOM 683 N N . GLY A 1 90 ? 10.922 13.281 18.516 1 90.69 90 GLY A N 1
ATOM 684 C CA . GLY A 1 90 ? 10.883 12.984 19.938 1 90.69 90 GLY A CA 1
ATOM 685 C C . GLY A 1 90 ? 11 14.219 20.812 1 90.69 90 GLY A C 1
ATOM 686 O O . GLY A 1 90 ? 10.961 14.125 22.031 1 90.69 90 GLY A O 1
ATOM 687 N N . THR A 1 91 ? 11.211 15.367 20.266 1 90 91 THR A N 1
ATOM 688 C CA . THR A 1 91 ? 11.406 16.578 21.062 1 90 91 THR A CA 1
ATOM 689 C C . THR A 1 91 ? 10.094 17.344 21.203 1 90 91 THR A C 1
ATOM 691 O O . THR A 1 91 ? 9.969 18.203 22.078 1 90 91 THR A O 1
ATOM 694 N N . THR A 1 92 ? 9.172 17.094 20.266 1 83.88 92 THR A N 1
ATOM 695 C CA . THR A 1 92 ? 7.879 17.766 20.344 1 83.88 92 THR A CA 1
ATOM 696 C C . THR A 1 92 ? 6.746 16.781 20.047 1 83.88 92 THR A C 1
ATOM 698 O O . THR A 1 92 ? 6.945 15.797 19.328 1 83.88 92 THR A O 1
ATOM 701 N N . ASN A 1 93 ? 5.633 17.125 20.672 1 83.31 93 ASN A N 1
ATOM 702 C CA . ASN A 1 93 ? 4.434 16.359 20.375 1 83.31 93 ASN A CA 1
ATOM 703 C C . ASN A 1 93 ? 3.494 17.109 19.453 1 83.31 93 ASN A C 1
ATOM 705 O O . ASN A 1 93 ? 2.428 16.609 19.094 1 83.31 93 ASN A O 1
ATOM 709 N N . ASP A 1 94 ? 3.963 18.297 19.109 1 86.25 94 ASP A N 1
ATOM 710 C CA . ASP A 1 94 ? 3.127 19.125 18.25 1 86.25 94 ASP A CA 1
ATOM 711 C C . ASP A 1 94 ? 3.887 19.547 16.984 1 86.25 94 ASP A C 1
ATOM 713 O O . ASP A 1 94 ? 4.594 20.562 17 1 86.25 94 ASP A O 1
ATOM 717 N N . ILE A 1 95 ? 3.57 18.938 15.961 1 87.06 95 ILE A N 1
ATOM 718 C CA . ILE A 1 95 ? 4.266 19.172 14.703 1 87.06 95 ILE A CA 1
ATOM 719 C C . ILE A 1 95 ? 3.961 20.578 14.203 1 87.06 95 ILE A C 1
ATOM 721 O O . ILE A 1 95 ? 4.762 21.172 13.484 1 87.06 95 ILE A O 1
ATOM 725 N N . GLN A 1 96 ? 2.834 21.109 14.625 1 86.5 96 GLN A N 1
ATOM 726 C CA . GLN A 1 96 ? 2.441 22.438 14.164 1 86.5 96 GLN A CA 1
ATOM 727 C C . GLN A 1 96 ? 3.371 23.516 14.727 1 86.5 96 GLN A C 1
ATOM 729 O O . GLN A 1 96 ? 3.488 24.594 14.156 1 86.5 96 GLN A O 1
ATOM 734 N N . SER A 1 97 ? 4.039 23.219 15.789 1 91.38 97 SER A N 1
ATOM 735 C CA . SER A 1 97 ? 4.941 24.172 16.406 1 91.38 97 SER A CA 1
ATOM 736 C C . SER A 1 97 ? 6.285 24.219 15.695 1 91.38 97 SER A C 1
ATOM 738 O O . SER A 1 97 ? 7.09 25.125 15.914 1 91.38 97 SER A O 1
ATOM 740 N N . CYS A 1 98 ? 6.477 23.25 14.844 1 95.25 98 CYS A N 1
ATOM 741 C CA . CYS A 1 98 ? 7.742 23.156 14.125 1 95.25 98 CYS A CA 1
ATOM 742 C C . CYS A 1 98 ? 7.727 24.062 12.891 1 95.25 98 CYS A C 1
ATOM 744 O O . CYS A 1 98 ? 6.668 24.297 12.305 1 95.25 98 CYS A O 1
ATOM 746 N N . SER A 1 99 ? 8.961 24.625 12.555 1 94.75 99 SER A N 1
ATOM 747 C CA . SER A 1 99 ? 9.094 25.438 11.352 1 94.75 99 SER A CA 1
ATOM 748 C C . SER A 1 99 ? 9.945 24.734 10.297 1 94.75 99 SER A C 1
ATOM 750 O O . SER A 1 99 ? 10.891 24.016 10.641 1 94.75 99 SER A O 1
ATOM 752 N N . LEU A 1 100 ? 9.586 24.953 9.008 1 95.69 100 LEU A N 1
ATOM 753 C CA . LEU A 1 100 ? 10.391 24.438 7.91 1 95.69 100 LEU A CA 1
ATOM 754 C C . LEU A 1 100 ? 11.789 25.062 7.926 1 95.69 100 LEU A C 1
ATOM 756 O O . LEU A 1 100 ? 11.938 26.266 8.117 1 95.69 100 LEU A O 1
ATOM 760 N N . MET A 1 101 ? 12.773 24.203 7.797 1 93.75 101 MET A N 1
ATOM 761 C CA . MET A 1 101 ? 14.148 24.688 7.719 1 93.75 101 MET A CA 1
ATOM 762 C C . MET A 1 101 ? 14.344 25.562 6.48 1 93.75 101 MET A C 1
ATOM 764 O O . MET A 1 101 ? 13.938 25.188 5.383 1 93.75 101 MET A O 1
ATOM 768 N N . GLN A 1 102 ? 14.898 26.75 6.688 1 87.5 102 GLN A N 1
ATOM 769 C CA . GLN A 1 102 ? 15.039 27.703 5.59 1 87.5 102 GLN A CA 1
ATOM 770 C C . GLN A 1 102 ? 16.469 27.734 5.074 1 87.5 102 GLN A C 1
ATOM 772 O O . GLN A 1 102 ? 16.719 28.156 3.939 1 87.5 102 GLN A O 1
ATOM 777 N N . ASP A 1 103 ? 17.406 27.281 5.965 1 86.5 103 ASP A N 1
ATOM 778 C CA . ASP A 1 103 ? 18.812 27.266 5.555 1 86.5 103 ASP A CA 1
ATOM 779 C C . ASP A 1 103 ? 19.031 26.328 4.367 1 86.5 103 ASP A C 1
ATOM 781 O O . ASP A 1 103 ? 18.734 25.141 4.449 1 86.5 103 ASP A O 1
ATOM 785 N N . SER A 1 104 ? 19.562 26.875 3.291 1 81.69 104 SER A N 1
ATOM 786 C CA . SER A 1 104 ? 19.703 26.156 2.027 1 81.69 104 SER A CA 1
ATOM 787 C C . SER A 1 104 ? 20.531 24.891 2.203 1 81.69 104 SER A C 1
ATOM 789 O O . SER A 1 104 ? 20.297 23.891 1.526 1 81.69 104 SER A O 1
ATOM 791 N N . HIS A 1 105 ? 21.484 24.875 3.189 1 86.94 105 HIS A N 1
ATOM 792 C CA . HIS A 1 105 ? 22.359 23.719 3.371 1 86.94 105 HIS A CA 1
ATOM 793 C C . HIS A 1 105 ? 21.656 22.625 4.18 1 86.94 105 HIS A C 1
ATOM 795 O O . HIS A 1 105 ? 22.047 21.453 4.105 1 86.94 105 HIS A O 1
ATOM 801 N N . LEU A 1 106 ? 20.625 23.062 4.887 1 88.56 106 LEU A N 1
ATOM 802 C CA . LEU A 1 106 ? 20 22.109 5.801 1 88.56 106 LEU A CA 1
ATOM 803 C C . LEU A 1 106 ? 18.594 21.734 5.328 1 88.56 106 LEU A C 1
ATOM 805 O O . LEU A 1 106 ? 18.078 20.688 5.699 1 88.56 106 LEU A O 1
ATOM 809 N N . ALA A 1 107 ? 18.062 22.656 4.492 1 91.88 107 ALA A N 1
ATOM 810 C CA . ALA A 1 107 ? 16.703 22.422 4.012 1 91.88 107 ALA A CA 1
ATOM 811 C C . ALA A 1 107 ? 16.625 21.188 3.135 1 91.88 107 ALA A C 1
ATOM 813 O O . ALA A 1 107 ? 17.531 20.922 2.34 1 91.88 107 ALA A O 1
ATOM 814 N N . GLN A 1 108 ? 15.602 20.359 3.357 1 94.88 108 GLN A N 1
ATOM 815 C CA . GLN A 1 108 ? 15.359 19.156 2.561 1 94.88 108 GLN A CA 1
ATOM 816 C C . GLN A 1 108 ? 13.875 19 2.246 1 94.88 108 GLN A C 1
ATOM 818 O O . GLN A 1 108 ? 13.031 19.094 3.139 1 94.88 108 GLN A O 1
ATOM 823 N N . THR A 1 109 ? 13.633 18.844 0.96 1 96.06 109 THR A N 1
ATOM 824 C CA . THR A 1 109 ? 12.273 18.578 0.497 1 96.06 109 THR A CA 1
ATOM 825 C C . THR A 1 109 ? 12.172 17.188 -0.12 1 96.06 109 THR A C 1
ATOM 827 O O . THR A 1 109 ? 13.055 16.766 -0.871 1 96.06 109 THR A O 1
ATOM 830 N N . LEU A 1 110 ? 11.125 16.547 0.294 1 97.5 110 LEU A N 1
ATOM 831 C CA . LEU A 1 110 ? 10.836 15.25 -0.301 1 97.5 110 LEU A CA 1
ATOM 832 C C . LEU A 1 110 ? 9.523 15.289 -1.081 1 97.5 110 LEU A C 1
ATOM 834 O O . LEU A 1 110 ? 8.578 15.969 -0.679 1 97.5 110 LEU A O 1
ATOM 838 N N . PHE A 1 111 ? 9.5 14.547 -2.197 1 98.25 111 PHE A N 1
ATOM 839 C CA . PHE A 1 111 ? 8.273 14.281 -2.938 1 98.25 111 PHE A CA 1
ATOM 840 C C . PHE A 1 111 ? 7.777 12.867 -2.674 1 98.25 111 PHE A C 1
ATOM 842 O O . PHE A 1 111 ? 8.477 11.891 -2.967 1 98.25 111 PHE A O 1
ATOM 849 N N . CYS A 1 112 ? 6.59 12.828 -2.158 1 98.19 112 CYS A N 1
ATOM 850 C CA . CYS A 1 112 ? 6.105 11.539 -1.682 1 98.19 112 CYS A CA 1
ATOM 851 C C . CYS A 1 112 ? 4.77 11.188 -2.324 1 98.19 112 CYS A C 1
ATOM 853 O O . CYS A 1 112 ? 3.951 12.07 -2.59 1 98.19 112 CYS A O 1
ATOM 855 N N . THR A 1 113 ? 4.574 9.953 -2.611 1 97.38 113 THR A N 1
ATOM 856 C CA . THR A 1 113 ? 3.262 9.398 -2.924 1 97.38 113 THR A CA 1
ATOM 857 C C . THR A 1 113 ? 2.715 8.602 -1.74 1 97.38 113 THR A C 1
ATOM 859 O O . THR A 1 113 ? 3.379 7.695 -1.232 1 97.38 113 THR A O 1
ATOM 862 N N . PHE A 1 114 ? 1.563 8.984 -1.29 1 97.31 114 PHE A N 1
ATOM 863 C CA . PHE A 1 114 ? 0.875 8.289 -0.209 1 97.31 114 PHE A CA 1
ATOM 864 C C . PHE A 1 114 ? -0.433 7.684 -0.701 1 97.31 114 PHE A C 1
ATOM 866 O O . PHE A 1 114 ? -1.151 8.305 -1.49 1 97.31 114 PHE A O 1
ATOM 873 N N . ARG A 1 115 ? -0.831 6.531 -0.203 1 92.81 115 ARG A N 1
ATOM 874 C CA . ARG A 1 115 ? -2.168 5.961 -0.344 1 92.81 115 ARG A CA 1
ATOM 875 C C . ARG A 1 115 ? -2.83 5.773 1.017 1 92.81 115 ARG A C 1
ATOM 877 O O . ARG A 1 115 ? -2.316 5.043 1.867 1 92.81 115 ARG A O 1
ATOM 884 N N . VAL A 1 116 ? -3.967 6.461 1.117 1 95.19 116 VAL A N 1
ATOM 885 C CA . VAL A 1 116 ? -4.641 6.504 2.412 1 95.19 116 VAL A CA 1
ATOM 886 C C . VAL A 1 116 ? -6.059 5.961 2.275 1 95.19 116 VAL A C 1
ATOM 888 O O . VAL A 1 116 ? -6.801 6.355 1.37 1 95.19 116 VAL A O 1
ATOM 891 N N . LEU A 1 117 ? -6.426 5.066 3.184 1 91.5 117 LEU A N 1
ATOM 892 C CA . LEU A 1 117 ? -7.801 4.586 3.285 1 91.5 117 LEU A CA 1
ATOM 893 C C . LEU A 1 117 ? -8.555 5.332 4.379 1 91.5 117 LEU A C 1
ATOM 895 O O . LEU A 1 117 ? -8.094 5.418 5.516 1 91.5 117 LEU A O 1
ATOM 899 N N . GLU A 1 118 ? -9.664 5.918 3.936 1 93.06 118 GLU A N 1
ATOM 900 C CA . GLU A 1 118 ? -10.562 6.559 4.891 1 93.06 118 GLU A CA 1
ATOM 901 C C . GLU A 1 118 ? -11.922 5.875 4.906 1 93.06 118 GLU A C 1
ATOM 903 O O . GLU A 1 118 ? -12.539 5.676 3.854 1 93.06 118 GLU A O 1
ATOM 908 N N . VAL A 1 119 ? -12.266 5.559 6.145 1 87.38 119 VAL A N 1
ATOM 909 C CA . VAL A 1 119 ? -13.617 5.039 6.375 1 87.38 119 VAL A CA 1
ATOM 910 C C . VAL A 1 119 ? -14.398 6.008 7.258 1 87.38 119 VAL A C 1
ATOM 912 O O . VAL A 1 119 ? -14.336 5.926 8.484 1 87.38 119 VAL A O 1
ATOM 915 N N . PRO A 1 120 ? -15.164 6.855 6.656 1 81.19 120 PRO A N 1
ATOM 916 C CA . PRO A 1 120 ? -15.75 7.984 7.387 1 81.19 120 PRO A CA 1
ATOM 917 C C . PRO A 1 120 ? -16.656 7.539 8.531 1 81.19 120 PRO A C 1
ATOM 919 O O . PRO A 1 120 ? -16.625 8.125 9.617 1 81.19 120 PRO A O 1
ATOM 922 N N . TRP A 1 121 ? -17.438 6.504 8.422 1 80.69 121 TRP A N 1
ATOM 923 C CA . TRP A 1 121 ? -18.422 6.129 9.438 1 80.69 121 TRP A CA 1
ATOM 924 C C . TRP A 1 121 ? -17.75 5.383 10.586 1 80.69 121 TRP A C 1
ATOM 926 O O . TRP A 1 121 ? -18.344 5.242 11.664 1 80.69 121 TRP A O 1
ATOM 936 N N . GLU A 1 122 ? -16.516 4.977 10.367 1 76.56 122 GLU A N 1
ATOM 937 C CA . GLU A 1 122 ? -15.766 4.293 11.406 1 76.56 122 GLU A CA 1
ATOM 938 C C . GLU A 1 122 ? -14.641 5.172 11.945 1 76.56 122 GLU A C 1
ATOM 940 O O . GLU A 1 122 ? -13.953 4.801 12.898 1 76.56 122 GLU A O 1
ATOM 945 N N . HIS A 1 123 ? -14.383 6.34 11.414 1 80.69 123 HIS A N 1
ATOM 946 C CA . HIS A 1 123 ? -13.289 7.234 11.781 1 80.69 123 HIS A CA 1
ATOM 947 C C . HIS A 1 123 ? -11.945 6.52 11.711 1 80.69 123 HIS A C 1
ATOM 949 O O . HIS A 1 123 ? -11.133 6.641 12.625 1 80.69 123 HIS A O 1
ATOM 955 N N . VAL A 1 124 ? -11.883 5.645 10.773 1 82.25 124 VAL A N 1
ATOM 956 C CA . VAL A 1 124 ? -10.648 4.895 10.57 1 82.25 124 VAL A CA 1
ATOM 957 C C . VAL A 1 124 ? -9.867 5.488 9.398 1 82.25 124 VAL A C 1
ATOM 959 O O . VAL A 1 124 ? -10.445 5.828 8.367 1 82.25 124 VAL A O 1
ATOM 962 N N . GLU A 1 125 ? -8.578 5.746 9.664 1 90.31 125 GLU A N 1
ATOM 963 C CA . GLU A 1 125 ? -7.605 6.145 8.656 1 90.31 125 GLU A CA 1
ATOM 964 C C . GLU A 1 125 ? -6.391 5.219 8.672 1 90.31 125 GLU A C 1
ATOM 966 O O . GLU A 1 125 ? -5.84 4.922 9.734 1 90.31 125 GLU A O 1
ATOM 971 N N . ASN A 1 126 ? -6.066 4.703 7.504 1 89.5 126 ASN A N 1
ATOM 972 C CA . ASN A 1 126 ? -4.93 3.795 7.395 1 89.5 126 ASN A CA 1
ATOM 973 C C . ASN A 1 126 ? -4.008 4.188 6.242 1 89.5 126 ASN A C 1
ATOM 975 O O . ASN A 1 126 ? -4.473 4.469 5.137 1 89.5 126 ASN A O 1
ATOM 979 N N . LEU A 1 127 ? -2.719 4.27 6.617 1 92.5 127 LEU A N 1
ATOM 980 C CA . LEU A 1 127 ? -1.726 4.441 5.562 1 92.5 127 LEU A CA 1
ATOM 981 C C . LEU A 1 127 ? -1.407 3.107 4.891 1 92.5 127 LEU A C 1
ATOM 983 O O . LEU A 1 127 ? -0.756 2.246 5.488 1 92.5 127 LEU A O 1
ATOM 987 N N . LEU A 1 128 ? -1.834 3.018 3.641 1 87.12 128 LEU A N 1
ATOM 988 C CA . LEU A 1 128 ? -1.688 1.744 2.945 1 87.12 128 LEU A CA 1
ATOM 989 C C . LEU A 1 128 ? -0.269 1.577 2.41 1 87.12 128 LEU A C 1
ATOM 991 O O . LEU A 1 128 ? 0.29 0.478 2.455 1 87.12 128 LEU A O 1
ATOM 995 N N . SER A 1 129 ? 0.263 2.562 1.868 1 87.56 129 SER A N 1
ATOM 996 C CA . SER A 1 129 ? 1.623 2.545 1.338 1 87.56 129 SER A CA 1
ATOM 997 C C . SER A 1 129 ? 2.162 3.959 1.154 1 87.56 129 SER A C 1
ATOM 999 O O . SER A 1 129 ? 1.392 4.918 1.08 1 87.56 129 SER A O 1
ATOM 1001 N N . PHE A 1 130 ? 3.547 4.035 1.146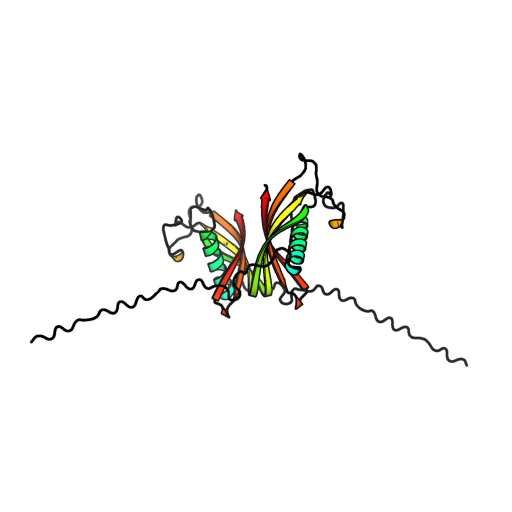 1 93.38 130 PHE A N 1
ATOM 1002 C CA . PHE A 1 130 ? 4.168 5.301 0.777 1 93.38 130 PHE A CA 1
ATOM 1003 C C . PHE A 1 130 ? 5.539 5.066 0.151 1 93.38 130 PHE A C 1
ATOM 1005 O O . PHE A 1 130 ? 6.168 4.035 0.389 1 93.38 130 PHE A O 1
ATOM 1012 N N . SER A 1 131 ? 5.879 6.074 -0.707 1 93.75 131 SER A N 1
ATOM 1013 C CA . SER A 1 131 ? 7.199 6.16 -1.322 1 93.75 131 SER A CA 1
ATOM 1014 C C . SER A 1 131 ? 7.652 7.609 -1.464 1 93.75 131 SER A C 1
ATOM 1016 O O . SER A 1 131 ? 6.852 8.484 -1.801 1 93.75 131 SER A O 1
ATOM 1018 N N . CYS A 1 132 ? 8.977 7.754 -1.095 1 96.38 132 CYS A N 1
ATOM 1019 C CA . CYS A 1 132 ? 9.477 9.125 -1.132 1 96.38 132 CYS A CA 1
ATOM 1020 C C . CYS A 1 132 ? 10.789 9.203 -1.898 1 96.38 132 CYS A C 1
ATOM 1022 O O . CYS A 1 132 ? 11.609 8.289 -1.831 1 96.38 132 CYS A O 1
ATOM 1024 N N . MET A 1 133 ? 10.914 10.375 -2.598 1 95 133 MET A N 1
ATOM 1025 C CA . MET A 1 133 ? 12.156 10.672 -3.307 1 95 133 MET A CA 1
ATOM 1026 C C . MET A 1 133 ? 12.602 12.102 -3.047 1 95 133 MET A C 1
ATOM 1028 O O . MET A 1 133 ? 11.766 12.992 -2.869 1 95 133 MET A O 1
ATOM 1032 N N . ALA A 1 134 ? 13.969 12.18 -2.998 1 88.19 134 ALA A N 1
ATOM 1033 C CA . ALA A 1 134 ? 14.508 13.523 -2.797 1 88.19 134 ALA A CA 1
ATOM 1034 C C . ALA A 1 134 ? 14.523 14.305 -4.105 1 88.19 134 ALA A C 1
ATOM 1036 O O . ALA A 1 134 ? 14.625 13.727 -5.188 1 88.19 134 ALA A O 1
ATOM 1037 N N . HIS A 1 135 ? 14.133 15.562 -3.957 1 72.31 135 HIS A N 1
ATOM 1038 C CA . HIS A 1 135 ? 14.344 16.438 -5.109 1 72.31 135 HIS A CA 1
ATOM 1039 C C . HIS A 1 135 ? 15.742 17.047 -5.09 1 72.31 135 HIS A C 1
ATOM 1041 O O . HIS A 1 135 ? 16.25 17.391 -4.023 1 72.31 135 HIS A O 1
ATOM 1047 N N . MET B 1 1 ? -28.203 -17.312 -66.562 1 33.28 1 MET B N 1
ATOM 1048 C CA . MET B 1 1 ? -27.953 -16.125 -65.75 1 33.28 1 MET B CA 1
ATOM 1049 C C . MET B 1 1 ? -27.594 -16.516 -64.312 1 33.28 1 MET B C 1
ATOM 1051 O O . MET B 1 1 ? -28.422 -17.062 -63.594 1 33.28 1 MET B O 1
ATOM 1055 N N . ALA B 1 2 ? -26.344 -17.047 -64.125 1 46.03 2 ALA B N 1
ATOM 1056 C CA . ALA B 1 2 ? -25.703 -17.516 -62.906 1 46.03 2 ALA B CA 1
ATOM 1057 C C . ALA B 1 2 ? -25.672 -16.438 -61.844 1 46.03 2 ALA B C 1
ATOM 1059 O O . ALA B 1 2 ? -25.188 -15.328 -62.094 1 46.03 2 ALA B O 1
ATOM 1060 N N . ALA B 1 3 ? -26.734 -16.344 -61 1 43.34 3 ALA B N 1
ATOM 1061 C CA . ALA B 1 3 ? -26.859 -15.484 -59.844 1 43.34 3 ALA B CA 1
ATOM 1062 C C . ALA B 1 3 ? -25.672 -15.656 -58.906 1 43.34 3 ALA B C 1
ATOM 1064 O O . ALA B 1 3 ? -25.391 -16.766 -58.438 1 43.34 3 ALA B O 1
ATOM 1065 N N . GLY B 1 4 ? -24.594 -14.945 -59.188 1 41.81 4 GLY B N 1
ATOM 1066 C CA . GLY B 1 4 ? -23.438 -14.859 -58.312 1 41.81 4 GLY B CA 1
ATOM 1067 C C . GLY B 1 4 ? -23.797 -14.484 -56.875 1 41.81 4 GLY B C 1
ATOM 1068 O O . GLY B 1 4 ? -24.406 -13.445 -56.656 1 41.81 4 GLY B O 1
ATOM 1069 N N . LEU B 1 5 ? -24.156 -15.469 -56.031 1 42.25 5 LEU B N 1
ATOM 1070 C CA . LEU B 1 5 ? -24.344 -15.305 -54.594 1 42.25 5 LEU B CA 1
ATOM 1071 C C . LEU B 1 5 ? -23.141 -14.602 -53.969 1 42.25 5 LEU B C 1
ATOM 1073 O O . LEU B 1 5 ? -22.031 -15.133 -54 1 42.25 5 LEU B O 1
ATOM 1077 N N . PHE B 1 6 ? -23.047 -13.273 -54.094 1 44.81 6 PHE B N 1
ATOM 1078 C CA . PHE B 1 6 ? -22.078 -12.477 -53.375 1 44.81 6 PHE B CA 1
ATOM 1079 C C . PHE B 1 6 ? -22.172 -12.75 -51.875 1 44.81 6 PHE B C 1
ATOM 1081 O O . PHE B 1 6 ? -23.234 -12.562 -51.281 1 44.81 6 PHE B O 1
ATOM 1088 N N . LEU B 1 7 ? -21.391 -13.75 -51.375 1 40.38 7 LEU B N 1
ATOM 1089 C CA . LEU B 1 7 ? -21.188 -13.984 -49.938 1 40.38 7 LEU B CA 1
ATOM 1090 C C . LEU B 1 7 ? -20.609 -12.742 -49.25 1 40.38 7 LEU B C 1
ATOM 1092 O O . LEU B 1 7 ? -19.484 -12.328 -49.594 1 40.38 7 LEU B O 1
ATOM 1096 N N . VAL B 1 8 ? -21.438 -11.781 -48.875 1 40.25 8 VAL B N 1
ATOM 1097 C CA . VAL B 1 8 ? -21.031 -10.672 -48.031 1 40.25 8 VAL B CA 1
ATOM 1098 C C . VAL B 1 8 ? -20.469 -11.203 -46.719 1 40.25 8 VAL B C 1
ATOM 1100 O O . VAL B 1 8 ? -21.203 -11.836 -45.938 1 40.25 8 VAL B O 1
ATOM 1103 N N . VAL B 1 9 ? -19.172 -11.531 -46.688 1 41.56 9 VAL B N 1
ATOM 1104 C CA . VAL B 1 9 ? -18.422 -11.805 -45.469 1 41.56 9 VAL B CA 1
ATOM 1105 C C . VAL B 1 9 ? -18.531 -10.609 -44.531 1 41.56 9 VAL B C 1
ATOM 1107 O O . VAL B 1 9 ? -18.031 -9.523 -44.812 1 41.56 9 VAL B O 1
ATOM 1110 N N . VAL B 1 10 ? -19.656 -10.484 -43.812 1 40.53 10 VAL B N 1
ATOM 1111 C CA . VAL B 1 10 ? -19.75 -9.539 -42.719 1 40.53 10 VAL B CA 1
ATOM 1112 C C . VAL B 1 10 ? -18.641 -9.812 -41.688 1 40.53 10 VAL B C 1
ATOM 1114 O O . VAL B 1 10 ? -18.625 -10.859 -41.031 1 40.53 10 VAL B O 1
ATOM 1117 N N . LEU B 1 11 ? -17.406 -9.391 -41.969 1 37.12 11 LEU B N 1
ATOM 1118 C CA . LEU B 1 11 ? -16.359 -9.312 -40.969 1 37.12 11 LEU B CA 1
ATOM 1119 C C . LEU B 1 11 ? -16.828 -8.547 -39.75 1 37.12 11 LEU B C 1
ATOM 1121 O O . LEU B 1 11 ? -16.984 -7.324 -39.781 1 37.12 11 LEU B O 1
ATOM 1125 N N . SER B 1 12 ? -17.734 -9.164 -38.969 1 39.94 12 SER B N 1
ATOM 1126 C CA . SER B 1 12 ? -18.047 -8.562 -37.688 1 39.94 12 SER B CA 1
ATOM 1127 C C . SER B 1 12 ? -16.781 -8.328 -36.875 1 39.94 12 SER B C 1
ATOM 1129 O O . SER B 1 12 ? -16.016 -9.266 -36.625 1 39.94 12 SER B O 1
ATOM 1131 N N . LEU B 1 13 ? -16.172 -7.203 -37 1 37.56 13 LEU B N 1
ATOM 1132 C CA . LEU B 1 13 ? -15.156 -6.68 -36.094 1 37.56 13 LEU B CA 1
ATOM 1133 C C . LEU B 1 13 ? -15.539 -6.91 -34.656 1 37.56 13 LEU B C 1
ATOM 1135 O O . LEU B 1 13 ? -16.469 -6.277 -34.156 1 37.56 13 LEU B O 1
ATOM 1139 N N . PHE B 1 14 ? -15.453 -8.148 -34.219 1 36.41 14 PHE B N 1
ATOM 1140 C CA . PHE B 1 14 ? -15.477 -8.375 -32.781 1 36.41 14 PHE B CA 1
ATOM 1141 C C . PHE B 1 14 ? -14.5 -7.445 -32.062 1 36.41 14 PHE B C 1
ATOM 1143 O O . PHE B 1 14 ? -13.289 -7.59 -32.188 1 36.41 14 PHE B O 1
ATOM 1150 N N . SER B 1 15 ? -14.883 -6.176 -31.875 1 34.53 15 SER B N 1
ATOM 1151 C CA . SER B 1 15 ? -14.109 -5.312 -31 1 34.53 15 SER B CA 1
ATOM 1152 C C . SER B 1 15 ? -13.812 -6 -29.672 1 34.53 15 SER B C 1
ATOM 1154 O O . SER B 1 15 ? -14.734 -6.387 -28.938 1 34.53 15 SER B O 1
ATOM 1156 N N . LEU B 1 16 ? -12.773 -6.633 -29.547 1 30.09 16 LEU B N 1
ATOM 1157 C CA . LEU B 1 16 ? -12.18 -6.973 -28.266 1 30.09 16 LEU B CA 1
ATOM 1158 C C . LEU B 1 16 ? 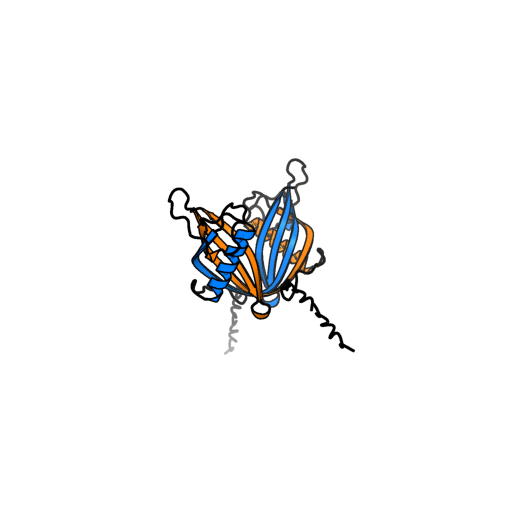-12.18 -5.766 -27.328 1 30.09 16 LEU B C 1
ATOM 1160 O O . LEU B 1 16 ? -11.406 -4.824 -27.531 1 30.09 16 LEU B O 1
ATOM 1164 N N . PHE B 1 17 ? -13.383 -5.383 -26.938 1 31.8 17 PHE B N 1
ATOM 1165 C CA . PHE B 1 17 ? -13.328 -4.469 -25.797 1 31.8 17 PHE B CA 1
ATOM 1166 C C . PHE B 1 17 ? -12.469 -5.047 -24.688 1 31.8 17 PHE B C 1
ATOM 1168 O O . PHE B 1 17 ? -12.828 -6.047 -24.062 1 31.8 17 PHE B O 1
ATOM 1175 N N . ALA B 1 18 ? -11.211 -5.004 -24.719 1 30.23 18 ALA B N 1
ATOM 1176 C CA . ALA B 1 18 ? -10.398 -5.109 -23.516 1 30.23 18 ALA B CA 1
ATOM 1177 C C . ALA B 1 18 ? -11.055 -4.363 -22.344 1 30.23 18 ALA B C 1
ATOM 1179 O O . ALA B 1 18 ? -11.211 -3.143 -22.406 1 30.23 18 ALA B O 1
ATOM 1180 N N . ALA B 1 19 ? -11.906 -4.984 -21.656 1 28.48 19 ALA B N 1
ATOM 1181 C CA . ALA B 1 19 ? -12.492 -4.504 -20.406 1 28.48 19 ALA B CA 1
ATOM 1182 C C . ALA B 1 19 ? -11.422 -3.949 -19.469 1 28.48 19 ALA B C 1
ATOM 1184 O O . ALA B 1 19 ? -10.594 -4.703 -18.953 1 28.48 19 ALA B O 1
ATOM 1185 N N . ASN B 1 20 ? -10.727 -2.92 -19.891 1 32 20 ASN B N 1
ATOM 1186 C CA . ASN B 1 20 ? -10.125 -2.186 -18.781 1 32 20 ASN B CA 1
ATOM 1187 C C . ASN B 1 20 ? -11.031 -2.164 -17.562 1 32 20 ASN B C 1
ATOM 1189 O O . ASN B 1 20 ? -12.07 -1.494 -17.562 1 32 20 ASN B O 1
ATOM 1193 N N . VAL B 1 21 ? -11.391 -3.248 -17.062 1 30.75 21 VAL B N 1
ATOM 1194 C CA . VAL B 1 21 ? -12.203 -3.297 -15.859 1 30.75 21 VAL B CA 1
ATOM 1195 C C . VAL B 1 21 ? -11.844 -2.127 -14.945 1 30.75 21 VAL B C 1
ATOM 1197 O O . VAL B 1 21 ? -10.742 -2.078 -14.391 1 30.75 21 VAL B O 1
ATOM 1200 N N . GLU B 1 22 ? -12.133 -0.94 -15.219 1 35.03 22 GLU B N 1
ATOM 1201 C CA . GLU B 1 22 ? -12.266 0.198 -14.312 1 35.03 22 GLU B CA 1
ATOM 1202 C C . GLU B 1 22 ? -12.82 -0.236 -12.961 1 35.03 22 GLU B C 1
ATOM 1204 O O . GLU B 1 22 ? -13.805 -0.968 -12.891 1 35.03 22 GLU B O 1
ATOM 1209 N N . LEU B 1 23 ? -12.117 -0.56 -11.867 1 40.34 23 LEU B N 1
ATOM 1210 C CA . LEU B 1 23 ? -12.711 -0.684 -10.531 1 40.34 23 LEU B CA 1
ATOM 1211 C C . LEU B 1 23 ? -14.055 0.038 -10.469 1 40.34 23 LEU B C 1
ATOM 1213 O O . LEU B 1 23 ? -14.266 1.021 -11.18 1 40.34 23 LEU B O 1
ATOM 1217 N N . ALA B 1 24 ? -15.094 -0.42 -10.25 1 47.38 24 ALA B N 1
ATOM 1218 C CA . ALA B 1 24 ? -16.297 0.4 -10.172 1 47.38 24 ALA B CA 1
ATOM 1219 C C . ALA B 1 24 ? -15.953 1.873 -9.984 1 47.38 24 ALA B C 1
ATOM 1221 O O . ALA B 1 24 ? -16.438 2.732 -10.727 1 47.38 24 ALA B O 1
ATOM 1222 N N . GLY B 1 25 ? -15.648 2.545 -8.648 1 54.16 25 GLY B N 1
ATOM 1223 C CA . GLY B 1 25 ? -15.305 3.953 -8.75 1 54.16 25 GLY B CA 1
ATOM 1224 C C . GLY B 1 25 ? -13.883 4.188 -9.227 1 54.16 25 GLY B C 1
ATOM 1225 O O . GLY B 1 25 ? -12.938 3.623 -8.664 1 54.16 25 GLY B O 1
ATOM 1226 N N . GLY B 1 26 ? -13.539 4.113 -10.531 1 67.31 26 GLY B N 1
ATOM 1227 C CA . GLY B 1 26 ? -12.281 4.559 -11.125 1 67.31 26 GLY B CA 1
ATOM 1228 C C . GLY B 1 26 ? -11.602 5.652 -10.328 1 67.31 26 GLY B C 1
ATOM 1229 O O . GLY B 1 26 ? -12.195 6.219 -9.398 1 67.31 26 GLY B O 1
ATOM 1230 N N . LEU B 1 27 ? -10.25 5.562 -10.383 1 80 27 LEU B N 1
ATOM 1231 C CA . LEU B 1 27 ? -9.5 6.703 -9.859 1 80 27 LEU B CA 1
ATOM 1232 C C . LEU B 1 27 ? -9.984 8.008 -10.484 1 80 27 LEU B C 1
ATOM 1234 O O . LEU B 1 27 ? -10.102 8.109 -11.703 1 80 27 LEU B O 1
ATOM 1238 N N . GLU B 1 28 ? -10.523 8.852 -9.688 1 93.44 28 GLU B N 1
ATOM 1239 C CA . GLU B 1 28 ? -10.984 10.148 -10.164 1 93.44 28 GLU B CA 1
ATOM 1240 C C . GLU B 1 28 ? -10.164 11.281 -9.555 1 93.44 28 GLU B C 1
ATOM 1242 O O . GLU B 1 28 ? -9.82 11.242 -8.375 1 93.44 28 GLU B O 1
ATOM 1247 N N . ASN B 1 29 ? -9.961 12.273 -10.359 1 97.06 29 ASN B N 1
ATOM 1248 C CA . ASN B 1 29 ? -9.266 13.461 -9.852 1 97.06 29 ASN B CA 1
ATOM 1249 C C . ASN B 1 29 ? -10.117 14.211 -8.828 1 97.06 29 ASN B C 1
ATOM 1251 O O . ASN B 1 29 ? -11.344 14.258 -8.945 1 97.06 29 ASN B O 1
ATOM 1255 N N . ILE B 1 30 ? -9.43 14.68 -7.902 1 97.81 30 ILE B N 1
ATOM 1256 C CA . ILE B 1 30 ? -10.086 15.531 -6.91 1 97.81 30 ILE B CA 1
ATOM 1257 C C . ILE B 1 30 ? -9.188 16.719 -6.582 1 97.81 30 ILE B C 1
ATOM 1259 O O . ILE B 1 30 ? -7.965 16.641 -6.672 1 97.81 30 ILE B O 1
ATOM 1263 N N . ASP B 1 31 ? -9.781 17.812 -6.273 1 98.44 31 ASP B N 1
ATOM 1264 C CA . ASP B 1 31 ? -9.07 19.047 -5.93 1 98.44 31 ASP B CA 1
ATOM 1265 C C . ASP B 1 31 ? -8.094 18.812 -4.785 1 98.44 31 ASP B C 1
ATOM 1267 O O . ASP B 1 31 ? -8.492 18.391 -3.693 1 98.44 31 ASP B O 1
ATOM 1271 N N . PRO B 1 32 ? -6.852 19.156 -5.043 1 98.62 32 PRO B N 1
ATOM 1272 C CA . PRO B 1 32 ? -5.852 18.969 -3.992 1 98.62 32 PRO B CA 1
ATOM 1273 C C . PRO B 1 32 ? -6.137 19.812 -2.748 1 98.62 32 PRO B C 1
ATOM 1275 O O . PRO B 1 32 ? -5.605 19.531 -1.672 1 98.62 32 PRO B O 1
ATOM 1278 N N . ASN B 1 33 ? -6.977 20.797 -2.848 1 98 33 ASN B N 1
ATOM 1279 C CA . ASN B 1 33 ? -7.297 21.656 -1.718 1 98 33 ASN B CA 1
ATOM 1280 C C . ASN B 1 33 ? -8.609 21.25 -1.052 1 98 33 ASN B C 1
ATOM 1282 O O . ASN B 1 33 ? -9.086 21.938 -0.14 1 98 33 ASN B O 1
ATOM 1286 N N . ASN B 1 34 ? -9.195 20.203 -1.501 1 97.88 34 ASN B N 1
ATOM 1287 C CA . ASN B 1 34 ? -10.375 19.656 -0.848 1 97.88 34 ASN B CA 1
ATOM 1288 C C . ASN B 1 34 ? -10.094 19.312 0.614 1 97.88 34 ASN B C 1
ATOM 1290 O O . ASN B 1 34 ? -9.039 18.766 0.939 1 97.88 34 ASN B O 1
ATOM 1294 N N . GLN B 1 35 ? -11.062 19.578 1.453 1 97.12 35 GLN B N 1
ATOM 1295 C CA . GLN B 1 35 ? -10.859 19.422 2.891 1 97.12 35 GLN B CA 1
ATOM 1296 C C . GLN B 1 35 ? -10.539 17.969 3.246 1 97.12 35 GLN B C 1
ATOM 1298 O O . GLN B 1 35 ? -9.68 17.703 4.094 1 97.12 35 GLN B O 1
ATOM 1303 N N . ASP B 1 36 ? -11.203 17.031 2.674 1 96.38 36 ASP B N 1
ATOM 1304 C CA . ASP B 1 36 ? -10.953 15.617 2.947 1 96.38 36 ASP B CA 1
ATOM 1305 C C . ASP B 1 36 ? -9.555 15.211 2.484 1 96.38 36 ASP B C 1
ATOM 1307 O O . ASP B 1 36 ? -8.898 14.383 3.123 1 96.38 36 ASP B O 1
ATOM 1311 N N . VAL B 1 37 ? -9.141 15.773 1.357 1 98 37 VAL B N 1
ATOM 1312 C CA . VAL B 1 37 ? -7.805 15.516 0.824 1 98 37 VAL B CA 1
ATOM 1313 C C . VAL B 1 37 ? -6.75 16.062 1.787 1 98 37 VAL B C 1
ATOM 1315 O O . VAL B 1 37 ? -5.785 15.367 2.117 1 98 37 VAL B O 1
ATOM 1318 N N . LEU B 1 38 ? -6.98 17.234 2.266 1 97.88 38 LEU B N 1
ATOM 1319 C CA . LEU B 1 38 ? -6.031 17.844 3.189 1 97.88 38 LEU B CA 1
ATOM 1320 C C . LEU B 1 38 ? -5.957 17.062 4.496 1 97.88 38 LEU B C 1
ATOM 1322 O O . LEU B 1 38 ? -4.879 16.891 5.066 1 97.88 38 LEU B O 1
ATOM 1326 N N . LYS B 1 39 ? -7.09 16.625 4.949 1 96.62 39 LYS B N 1
ATOM 1327 C CA . LYS B 1 39 ? -7.117 15.781 6.145 1 96.62 39 LYS B CA 1
ATOM 1328 C C . LYS B 1 39 ? -6.32 14.5 5.934 1 96.62 39 LYS B C 1
ATOM 1330 O O . LYS B 1 39 ? -5.512 14.117 6.781 1 96.62 39 LYS B O 1
ATOM 1335 N N . ALA B 1 40 ? -6.52 13.859 4.82 1 97.62 40 ALA B N 1
ATOM 1336 C CA . ALA B 1 40 ? -5.801 12.633 4.488 1 97.62 40 ALA B CA 1
ATOM 1337 C C . ALA B 1 40 ? -4.301 12.883 4.379 1 97.62 40 ALA B C 1
ATOM 1339 O O . ALA B 1 40 ? -3.494 12.078 4.859 1 97.62 40 ALA B O 1
ATOM 1340 N N . ALA B 1 41 ? -3.93 13.969 3.77 1 98.31 41 ALA B N 1
ATOM 1341 C CA . ALA B 1 41 ? -2.52 14.312 3.613 1 98.31 41 ALA B CA 1
ATOM 1342 C C . ALA B 1 41 ? -1.859 14.539 4.969 1 98.31 41 ALA B C 1
ATOM 1344 O O . ALA B 1 41 ? -0.74 14.086 5.207 1 98.31 41 ALA B O 1
ATOM 1345 N N . THR B 1 42 ? -2.521 15.195 5.816 1 97 42 THR B N 1
ATOM 1346 C CA . THR B 1 42 ? -1.998 15.453 7.152 1 97 42 THR B CA 1
ATOM 1347 C C . THR B 1 42 ? -1.773 14.148 7.91 1 97 42 THR B C 1
ATOM 1349 O O . THR B 1 42 ? -0.715 13.945 8.508 1 97 42 THR B O 1
ATOM 1352 N N . PHE B 1 43 ? -2.713 13.32 7.848 1 96.88 43 PHE B N 1
ATOM 1353 C CA . PHE B 1 43 ? -2.564 12.008 8.461 1 96.88 43 PHE B CA 1
ATOM 1354 C C . PHE B 1 43 ? -1.364 11.273 7.883 1 96.88 43 PHE B C 1
ATOM 1356 O O . PHE B 1 43 ? -0.582 10.672 8.617 1 96.88 43 PHE B O 1
ATOM 1363 N N . ALA B 1 44 ? -1.259 11.297 6.574 1 97.88 44 ALA B N 1
ATOM 1364 C CA . ALA B 1 44 ? -0.18 10.586 5.891 1 97.88 44 ALA B CA 1
ATOM 1365 C C . ALA B 1 44 ? 1.185 11.102 6.34 1 97.88 44 ALA B C 1
ATOM 1367 O O . ALA B 1 44 ? 2.092 10.312 6.613 1 97.88 44 ALA B O 1
ATOM 1368 N N . VAL B 1 45 ? 1.321 12.344 6.5 1 97.38 45 VAL B N 1
ATOM 1369 C CA . VAL B 1 45 ? 2.598 12.938 6.887 1 97.38 45 VAL B CA 1
ATOM 1370 C C . VAL B 1 45 ? 2.916 12.578 8.336 1 97.38 45 VAL B C 1
ATOM 1372 O O . VAL B 1 45 ? 4.055 12.242 8.664 1 97.38 45 VAL B O 1
ATOM 1375 N N . ASN B 1 46 ? 1.906 12.578 9.188 1 95.56 46 ASN B N 1
ATOM 1376 C CA . ASN B 1 46 ? 2.111 12.156 10.57 1 95.56 46 ASN B CA 1
ATOM 1377 C C . ASN B 1 46 ? 2.535 10.688 10.648 1 95.56 46 ASN B C 1
ATOM 1379 O O . ASN B 1 46 ? 3.436 10.344 11.414 1 95.56 46 ASN B O 1
ATOM 1383 N N . SER B 1 47 ? 1.878 9.914 9.898 1 94.94 47 SER B N 1
ATOM 1384 C CA . SER B 1 47 ? 2.223 8.5 9.859 1 94.94 47 SER B CA 1
ATOM 1385 C C . SER B 1 47 ? 3.637 8.289 9.32 1 94.94 47 SER B C 1
ATOM 1387 O O . SER B 1 47 ? 4.383 7.457 9.844 1 94.94 47 SER B O 1
ATOM 1389 N N . PHE B 1 48 ? 4.023 8.969 8.32 1 96.5 48 PHE B N 1
ATOM 1390 C CA . PHE B 1 48 ? 5.379 8.953 7.781 1 96.5 48 PHE B CA 1
ATOM 1391 C C . PHE B 1 48 ? 6.398 9.273 8.867 1 96.5 48 PHE B C 1
ATOM 1393 O O . PHE B 1 48 ? 7.406 8.578 9.008 1 96.5 48 PHE B O 1
ATOM 1400 N N . ASN B 1 49 ? 6.137 10.297 9.602 1 95.5 49 ASN B N 1
ATOM 1401 C CA . ASN B 1 49 ? 7.039 10.695 10.68 1 95.5 49 ASN B CA 1
ATOM 1402 C C . ASN B 1 49 ? 7.219 9.57 11.703 1 95.5 49 ASN B C 1
ATOM 1404 O O . ASN B 1 49 ? 8.32 9.375 12.219 1 95.5 49 ASN B O 1
ATOM 1408 N N . GLN B 1 50 ? 6.195 8.922 11.953 1 94.19 50 GLN B N 1
ATOM 1409 C CA . GLN B 1 50 ? 6.242 7.852 12.945 1 94.19 50 GLN B CA 1
ATOM 1410 C C . GLN B 1 50 ? 7.023 6.648 12.414 1 94.19 50 GLN B C 1
ATOM 1412 O O . GLN B 1 50 ? 7.648 5.922 13.18 1 94.19 50 GLN B O 1
ATOM 1417 N N . GLN B 1 51 ? 7.043 6.492 11.172 1 93.31 51 GLN B N 1
ATOM 1418 C CA . GLN B 1 51 ? 7.586 5.258 10.617 1 93.31 51 GLN B CA 1
ATOM 1419 C C . GLN B 1 51 ? 8.977 5.484 10.031 1 93.31 51 GLN B C 1
ATOM 1421 O O . GLN B 1 51 ? 9.758 4.535 9.875 1 93.31 51 GLN B O 1
ATOM 1426 N N . SER B 1 52 ? 9.25 6.688 9.641 1 93.75 52 SER B N 1
ATOM 1427 C CA . SER B 1 52 ? 10.5 6.961 8.945 1 93.75 52 SER B CA 1
ATOM 1428 C C . SER B 1 52 ? 11.688 6.93 9.906 1 93.75 52 SER B C 1
ATOM 1430 O O . SER B 1 52 ? 11.523 7.16 11.109 1 93.75 52 SER B O 1
ATOM 1432 N N . LYS B 1 53 ? 12.898 6.73 9.398 1 93.44 53 LYS B N 1
ATOM 1433 C CA . LYS B 1 53 ? 14.133 6.699 10.188 1 93.44 53 LYS B CA 1
ATOM 1434 C C . LYS B 1 53 ? 14.812 8.062 10.188 1 93.44 53 LYS B C 1
ATOM 1436 O O . LYS B 1 53 ? 15.969 8.188 10.594 1 93.44 53 LYS B O 1
ATOM 1441 N N . LYS B 1 54 ? 14.164 8.984 9.695 1 95.25 54 LYS B N 1
ATOM 1442 C CA . LYS B 1 54 ? 14.711 10.336 9.688 1 95.25 54 LYS B CA 1
ATOM 1443 C C . LYS B 1 54 ? 14.852 10.883 11.102 1 95.25 54 LYS B C 1
ATOM 1445 O O . LYS B 1 54 ? 14.07 10.523 11.992 1 95.25 54 LYS B O 1
ATOM 1450 N N . ASP B 1 55 ? 15.812 11.766 11.273 1 95.38 55 ASP B N 1
ATOM 1451 C CA . ASP B 1 55 ? 16.094 12.312 12.594 1 95.38 55 ASP B CA 1
ATOM 1452 C C . ASP B 1 55 ? 15.148 13.477 12.914 1 95.38 55 ASP B C 1
ATOM 1454 O O . ASP B 1 55 ? 14.859 13.742 14.086 1 95.38 55 ASP B O 1
ATOM 1458 N N . TYR B 1 56 ? 14.664 14.117 11.922 1 96.19 56 TYR B N 1
ATOM 1459 C CA . TYR B 1 56 ? 13.836 15.297 12.125 1 96.19 56 TYR B CA 1
ATOM 1460 C C . TYR B 1 56 ? 12.398 15.039 11.664 1 96.19 56 TYR B C 1
ATOM 1462 O O . TYR B 1 56 ? 12.148 14.117 10.883 1 96.19 56 TYR B O 1
ATOM 1470 N N . GLU B 1 57 ? 11.539 15.883 12.234 1 96.69 57 GLU B N 1
ATOM 1471 C CA . GLU B 1 57 ? 10.148 15.844 11.789 1 96.69 57 GLU B CA 1
ATOM 1472 C C . GLU B 1 57 ? 9.984 16.516 10.43 1 96.69 57 GLU B C 1
ATOM 1474 O O . GLU B 1 57 ? 10.672 17.484 10.125 1 96.69 57 GLU B O 1
ATOM 1479 N N . TYR B 1 58 ? 9.07 15.992 9.664 1 96.75 58 TYR B N 1
ATOM 1480 C CA . TYR B 1 58 ? 8.688 16.609 8.391 1 96.75 58 TYR B CA 1
ATOM 1481 C C . TYR B 1 58 ? 7.258 17.141 8.461 1 96.75 58 TYR B C 1
ATOM 1483 O O . TYR B 1 58 ? 6.43 16.625 9.211 1 96.75 58 TYR B O 1
ATOM 1491 N N . LYS B 1 59 ? 7.055 18.188 7.625 1 97 59 LYS B N 1
ATOM 1492 C CA . LYS B 1 59 ? 5.73 18.812 7.582 1 97 59 LYS B CA 1
ATOM 1493 C C . LYS B 1 59 ? 5.188 18.844 6.156 1 97 59 LYS B C 1
ATOM 1495 O O . LYS B 1 59 ? 5.957 18.844 5.191 1 97 59 LYS B O 1
ATOM 1500 N N . LEU B 1 60 ? 3.814 18.938 6.148 1 97.62 60 LEU B N 1
ATOM 1501 C CA . LEU B 1 60 ? 3.145 19.078 4.863 1 97.62 60 LEU B CA 1
ATOM 1502 C C . LEU B 1 60 ? 3.438 20.438 4.238 1 97.62 60 LEU B C 1
ATOM 1504 O O . LEU B 1 60 ? 3.18 21.469 4.852 1 97.62 60 LEU B O 1
ATOM 1508 N N . VAL B 1 61 ? 4.023 20.469 3.072 1 97.25 61 VAL B N 1
ATOM 1509 C CA . VAL B 1 61 ? 4.219 21.719 2.342 1 97.25 61 VAL B CA 1
ATOM 1510 C C . VAL B 1 61 ? 3.037 21.969 1.408 1 97.25 61 VAL B C 1
ATOM 1512 O O . VAL B 1 61 ? 2.41 23.031 1.457 1 97.25 61 VAL B O 1
ATOM 1515 N N . LYS B 1 62 ? 2.676 20.984 0.553 1 98 62 LYS B N 1
ATOM 1516 C CA . LYS B 1 62 ? 1.499 21.078 -0.305 1 98 62 LYS B CA 1
ATOM 1517 C C . LYS B 1 62 ? 1.131 19.719 -0.892 1 98 62 LYS B C 1
ATOM 1519 O O . LYS B 1 62 ? 1.985 18.844 -1.017 1 98 62 LYS B O 1
ATOM 1524 N N . VAL B 1 63 ? -0.175 19.641 -1.234 1 98.81 63 VAL B N 1
ATOM 1525 C CA . VAL B 1 63 ? -0.638 18.531 -2.049 1 98.81 63 VAL B CA 1
ATOM 1526 C C . VAL B 1 63 ? -0.573 18.906 -3.527 1 98.81 63 VAL B C 1
ATOM 1528 O O . VAL B 1 63 ? -1.284 19.797 -3.979 1 98.81 63 VAL B O 1
ATOM 1531 N N . VAL B 1 64 ? 0.286 18.219 -4.246 1 98.69 64 VAL B N 1
ATOM 1532 C CA . VAL B 1 64 ? 0.496 18.531 -5.652 1 98.69 64 VAL B CA 1
ATOM 1533 C C . VAL B 1 64 ? -0.673 18.016 -6.484 1 98.69 64 VAL B C 1
ATOM 1535 O O . VAL B 1 64 ? -1.209 18.734 -7.332 1 98.69 64 VAL B O 1
ATOM 1538 N N . SER B 1 65 ? -1.098 16.844 -6.285 1 98.62 65 SER B N 1
ATOM 1539 C CA . SER B 1 65 ? -2.252 16.25 -6.945 1 98.62 65 SER B CA 1
ATOM 1540 C C . SER B 1 65 ? -2.871 15.148 -6.09 1 98.62 65 SER B C 1
ATOM 1542 O O . SER B 1 65 ? -2.234 14.641 -5.164 1 98.62 65 SER B O 1
ATOM 1544 N N . ALA B 1 66 ? -4.152 14.906 -6.406 1 98.5 66 ALA B N 1
ATOM 1545 C CA . ALA B 1 66 ? -4.887 13.898 -5.645 1 98.5 66 ALA B CA 1
ATOM 1546 C C . ALA B 1 66 ? -5.91 13.188 -6.52 1 98.5 66 ALA B C 1
ATOM 1548 O O . ALA B 1 66 ? -6.555 13.805 -7.371 1 98.5 66 ALA B O 1
ATOM 1549 N N . LYS B 1 67 ? -6.066 11.93 -6.266 1 96.88 67 LYS B N 1
ATOM 1550 C CA . LYS B 1 67 ? -7.121 11.086 -6.832 1 96.88 67 LYS B CA 1
ATOM 1551 C C . LYS B 1 67 ? -7.836 10.297 -5.742 1 96.88 67 LYS B C 1
ATOM 1553 O O . LYS B 1 67 ? -7.277 10.062 -4.668 1 96.88 67 LYS B O 1
ATOM 1558 N N . TYR B 1 68 ? -9.078 10.008 -5.984 1 94.31 68 TYR B N 1
ATOM 1559 C CA . TYR B 1 68 ? -9.805 9.164 -5.043 1 94.31 68 TYR B CA 1
ATOM 1560 C C . TYR B 1 68 ? -10.508 8.023 -5.766 1 94.31 68 TYR B C 1
ATOM 1562 O O . TYR B 1 68 ? -10.766 8.102 -6.969 1 94.31 68 TYR B O 1
ATOM 1570 N N . GLN B 1 69 ? -10.781 6.949 -4.949 1 88.38 69 GLN B N 1
ATOM 1571 C CA . GLN B 1 69 ? -11.461 5.746 -5.414 1 88.38 69 GLN B CA 1
ATOM 1572 C C . GLN B 1 69 ? -12.391 5.191 -4.336 1 88.38 69 GLN B C 1
ATOM 1574 O O . GLN B 1 69 ? -11.961 4.945 -3.207 1 88.38 69 GLN B O 1
ATOM 1579 N N . ILE B 1 70 ? -13.68 5.16 -4.773 1 87.31 70 ILE B N 1
ATOM 1580 C CA . ILE B 1 70 ? -14.625 4.535 -3.846 1 87.31 70 ILE B CA 1
ATOM 1581 C C . ILE B 1 70 ? -14.406 3.021 -3.84 1 87.31 70 ILE B C 1
ATOM 1583 O O . ILE B 1 70 ? -14.383 2.387 -4.898 1 87.31 70 ILE B O 1
ATOM 1587 N N . VAL B 1 71 ? -14.266 2.559 -2.586 1 84.69 71 VAL B N 1
ATOM 1588 C CA . VAL B 1 71 ? -13.938 1.14 -2.49 1 84.69 71 VAL B CA 1
ATOM 1589 C C . VAL B 1 71 ? -14.938 0.44 -1.571 1 84.69 71 VAL B C 1
ATOM 1591 O O . VAL B 1 71 ? -15.352 0.999 -0.553 1 84.69 71 VAL B O 1
ATOM 1594 N N . ALA B 1 72 ? -15.414 -0.691 -2.021 1 87.5 72 ALA B N 1
ATOM 1595 C CA . ALA B 1 72 ? -16.203 -1.656 -1.252 1 87.5 72 ALA B CA 1
ATOM 1596 C C . ALA B 1 72 ? -15.758 -3.086 -1.552 1 87.5 72 ALA B C 1
ATOM 1598 O O . ALA B 1 72 ? -16.016 -3.604 -2.641 1 87.5 72 ALA B O 1
ATOM 1599 N N . GLY B 1 73 ? -15.031 -3.664 -0.54 1 90.56 73 GLY B N 1
ATOM 1600 C CA . GLY B 1 73 ? -14.469 -4.98 -0.792 1 90.56 73 GLY B CA 1
ATOM 1601 C C . GLY B 1 73 ? -13.68 -5.523 0.382 1 90.56 73 GLY B C 1
ATOM 1602 O O . GLY B 1 73 ? -14.07 -5.344 1.537 1 90.56 73 GLY B O 1
ATOM 1603 N N . VAL B 1 74 ? -12.719 -6.305 -0.009 1 91.5 74 VAL B N 1
ATOM 1604 C CA . VAL B 1 74 ? -11.891 -6.957 0.997 1 91.5 74 VAL B CA 1
ATOM 1605 C C . VAL B 1 74 ? -10.414 -6.711 0.69 1 91.5 74 VAL B C 1
ATOM 1607 O O . VAL B 1 74 ? -9.984 -6.805 -0.464 1 91.5 74 VAL B O 1
ATOM 1610 N N . ILE B 1 75 ? -9.68 -6.301 1.801 1 91.38 75 ILE B N 1
ATOM 1611 C CA . ILE B 1 75 ? -8.227 -6.242 1.684 1 91.38 75 ILE B CA 1
ATOM 1612 C C . ILE B 1 75 ? -7.605 -7.469 2.346 1 91.38 75 ILE B C 1
ATOM 1614 O O . ILE B 1 75 ? -7.906 -7.781 3.5 1 91.38 75 ILE B O 1
ATOM 1618 N N . TYR B 1 76 ? -6.719 -8.141 1.588 1 95.38 76 TYR B N 1
ATOM 1619 C CA . TYR B 1 76 ? -5.93 -9.25 2.115 1 95.38 76 TYR B CA 1
ATOM 1620 C C . TYR B 1 76 ? -4.484 -8.828 2.354 1 95.38 76 TYR B C 1
ATOM 1622 O O . TYR B 1 76 ? -3.855 -8.227 1.479 1 95.38 76 TYR B O 1
ATOM 1630 N N . THR B 1 77 ? -3.975 -9.094 3.535 1 96.06 77 THR B N 1
ATOM 1631 C CA . THR B 1 77 ? -2.551 -9 3.844 1 96.06 77 THR B CA 1
ATOM 1632 C C . THR B 1 77 ? -1.912 -10.383 3.877 1 96.06 77 THR B C 1
ATOM 1634 O O . THR B 1 77 ? -2.24 -11.203 4.734 1 96.06 77 THR B O 1
ATOM 1637 N N . LEU B 1 78 ? -0.978 -10.539 2.971 1 98.5 78 LEU B N 1
ATOM 1638 C CA . LEU B 1 78 ? -0.475 -11.891 2.727 1 98.5 78 LEU B CA 1
ATOM 1639 C C . LEU B 1 78 ? 1.026 -11.961 2.984 1 98.5 78 LEU B C 1
ATOM 1641 O O . LEU B 1 78 ? 1.794 -11.164 2.445 1 98.5 78 LEU B O 1
ATOM 1645 N N . ASN B 1 79 ? 1.457 -12.867 3.842 1 98.62 79 ASN B N 1
ATOM 1646 C CA . ASN B 1 79 ? 2.85 -13.297 3.912 1 98.62 79 ASN B CA 1
ATOM 1647 C C . ASN B 1 79 ? 3.098 -14.539 3.068 1 98.62 79 ASN B C 1
ATOM 1649 O O . ASN B 1 79 ? 2.506 -15.594 3.316 1 98.62 79 ASN B O 1
ATOM 1653 N N . VAL B 1 80 ? 4.031 -14.32 2.098 1 98.75 80 VAL B N 1
ATOM 1654 C CA . VAL B 1 80 ? 4.109 -15.32 1.039 1 98.75 80 VAL B CA 1
ATOM 1655 C C . VAL B 1 80 ? 5.57 -15.672 0.762 1 98.75 80 VAL B C 1
ATOM 1657 O O . VAL B 1 80 ? 6.438 -14.789 0.776 1 98.75 80 VAL B O 1
ATOM 1660 N N . GLU B 1 81 ? 5.805 -16.953 0.536 1 98.44 81 GLU B N 1
ATOM 1661 C CA . GLU B 1 81 ? 7.066 -17.422 -0.023 1 98.44 81 GLU B CA 1
ATOM 1662 C C . GLU B 1 81 ? 6.973 -17.594 -1.537 1 98.44 81 GLU B C 1
ATOM 1664 O O . GLU B 1 81 ? 6.066 -18.266 -2.039 1 98.44 81 GLU B O 1
ATOM 1669 N N . ILE B 1 82 ? 7.934 -16.906 -2.195 1 98 82 ILE B N 1
ATOM 1670 C CA . ILE B 1 82 ? 7.98 -17.078 -3.643 1 98 82 ILE B CA 1
ATOM 1671 C C . ILE B 1 82 ? 9.367 -17.578 -4.059 1 98 82 ILE B C 1
ATOM 1673 O O . ILE B 1 82 ? 10.352 -17.359 -3.354 1 98 82 ILE B O 1
ATOM 1677 N N . GLY B 1 83 ? 9.352 -18.266 -5.215 1 97.25 83 GLY B N 1
ATOM 1678 C CA . GLY B 1 83 ? 10.594 -18.875 -5.656 1 97.25 83 GLY B CA 1
ATOM 1679 C C . GLY B 1 83 ? 10.93 -18.562 -7.102 1 97.25 83 GLY B C 1
ATOM 1680 O O . GLY B 1 83 ? 10.039 -18.5 -7.953 1 97.25 83 GLY B O 1
ATOM 1681 N N . LYS B 1 84 ? 12.242 -18.453 -7.309 1 97.06 84 LYS B N 1
ATOM 1682 C CA . LYS B 1 84 ? 12.766 -18.219 -8.656 1 97.06 84 LYS B CA 1
ATOM 1683 C C . LYS B 1 84 ? 12.531 -19.438 -9.539 1 97.06 84 LYS B C 1
ATOM 1685 O O . LYS B 1 84 ? 12.734 -20.578 -9.109 1 97.06 84 LYS B O 1
ATOM 1690 N N . THR B 1 85 ? 12.141 -19.156 -10.812 1 96.81 85 THR B N 1
ATOM 1691 C CA . THR B 1 85 ? 11.898 -20.266 -11.734 1 96.81 85 THR B CA 1
ATOM 1692 C C . THR B 1 85 ? 12.977 -20.312 -12.805 1 96.81 85 THR B C 1
ATOM 1694 O O . THR B 1 85 ? 13.906 -19.516 -12.797 1 96.81 85 THR B O 1
ATOM 1697 N N . ASP B 1 86 ? 12.852 -21.297 -13.688 1 95.44 86 ASP B N 1
ATOM 1698 C CA . ASP B 1 86 ? 13.805 -21.469 -14.781 1 95.44 86 ASP B CA 1
ATOM 1699 C C . ASP B 1 86 ? 13.375 -20.688 -16.016 1 95.44 86 ASP B C 1
ATOM 1701 O O . ASP B 1 86 ? 13.969 -20.844 -17.094 1 95.44 86 ASP B O 1
ATOM 1705 N N . CYS B 1 87 ? 12.258 -19.859 -15.867 1 95.75 87 CYS B N 1
ATOM 1706 C CA . CYS B 1 87 ? 11.789 -19.047 -16.984 1 95.75 87 CYS B CA 1
ATOM 1707 C C . CYS B 1 87 ? 12.312 -17.609 -16.859 1 95.75 87 CYS B C 1
ATOM 1709 O O . CYS B 1 87 ? 12.102 -16.953 -15.844 1 95.75 87 CYS B O 1
ATOM 1711 N N . LYS B 1 88 ? 12.969 -17.156 -17.922 1 94.94 88 LYS B N 1
ATOM 1712 C CA .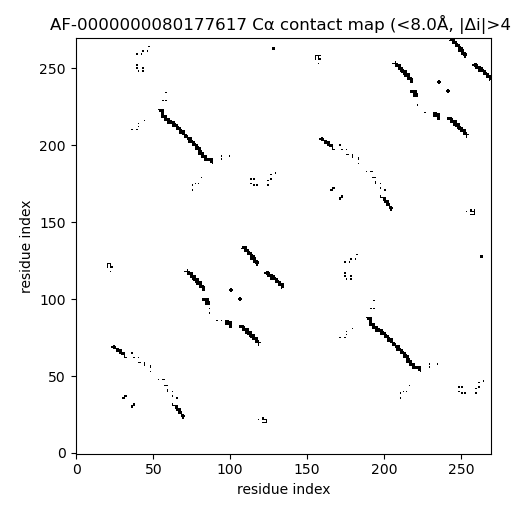 LYS B 1 88 ? 13.32 -15.742 -18.016 1 94.94 88 LYS B CA 1
ATOM 1713 C C . LYS B 1 88 ? 12.102 -14.891 -18.359 1 94.94 88 LYS B C 1
ATOM 1715 O O . LYS B 1 88 ? 11.211 -15.336 -19.094 1 94.94 88 LYS B O 1
ATOM 1720 N N . LYS B 1 89 ? 12.055 -13.719 -17.812 1 94.06 89 LYS B N 1
ATOM 1721 C CA . LYS B 1 89 ? 10.938 -12.828 -18.109 1 94.06 89 LYS B CA 1
ATOM 1722 C C . LYS B 1 89 ? 10.828 -12.562 -19.609 1 94.06 89 LYS B C 1
ATOM 1724 O O . LYS B 1 89 ? 11.836 -12.359 -20.281 1 94.06 89 LYS B O 1
ATOM 1729 N N . GLY B 1 90 ? 9.578 -12.602 -20.109 1 90.62 90 GLY B N 1
ATOM 1730 C CA . GLY B 1 90 ? 9.336 -12.312 -21.516 1 90.62 90 GLY B CA 1
ATOM 1731 C C . GLY B 1 90 ? 9.43 -13.539 -22.406 1 90.62 90 GLY B C 1
ATOM 1732 O O . GLY B 1 90 ? 9.242 -13.453 -23.609 1 90.62 90 GLY B O 1
ATOM 1733 N N . THR B 1 91 ? 9.789 -14.688 -21.891 1 90.19 91 THR B N 1
ATOM 1734 C CA . THR B 1 91 ? 9.977 -15.883 -22.703 1 90.19 91 THR B CA 1
ATOM 1735 C C . THR B 1 91 ? 8.719 -16.75 -22.703 1 90.19 91 THR B C 1
ATOM 1737 O O . THR B 1 91 ? 8.547 -17.609 -23.547 1 90.19 91 THR B O 1
ATOM 1740 N N . THR B 1 92 ? 7.887 -16.562 -21.672 1 84.25 92 THR B N 1
ATOM 1741 C CA . THR B 1 92 ? 6.648 -17.328 -21.594 1 84.25 92 THR B CA 1
ATOM 1742 C C . THR B 1 92 ? 5.492 -16.438 -21.141 1 84.25 92 THR B C 1
ATOM 1744 O O . THR B 1 92 ? 5.703 -15.438 -20.469 1 84.25 92 THR B O 1
ATOM 1747 N N . ASN B 1 93 ? 4.32 -16.859 -21.625 1 83.44 93 ASN B N 1
ATOM 1748 C CA . ASN B 1 93 ? 3.109 -16.172 -21.188 1 83.44 93 ASN B CA 1
ATOM 1749 C C . ASN B 1 93 ? 2.35 -17 -20.156 1 83.44 93 ASN B C 1
ATOM 1751 O O . ASN B 1 93 ? 1.302 -16.578 -19.656 1 83.44 93 ASN B O 1
ATOM 1755 N N . ASP B 1 94 ? 2.967 -18.172 -19.859 1 86.56 94 ASP B N 1
ATOM 1756 C CA . ASP B 1 94 ? 2.309 -19.047 -18.906 1 86.56 94 ASP B CA 1
ATOM 1757 C C . ASP B 1 94 ? 3.246 -19.406 -17.75 1 86.56 94 ASP B C 1
ATOM 1759 O O . ASP B 1 94 ? 4.023 -20.359 -17.844 1 86.56 94 ASP B O 1
ATOM 1763 N N . ILE B 1 95 ? 3.02 -18.812 -16.672 1 87.12 95 ILE B N 1
ATOM 1764 C CA . ILE B 1 95 ? 3.877 -19 -15.508 1 87.12 95 ILE B CA 1
ATOM 1765 C C . ILE B 1 95 ? 3.748 -20.422 -14.992 1 87.12 95 ILE B C 1
ATOM 1767 O O . ILE B 1 95 ? 4.676 -20.953 -14.375 1 87.12 95 ILE B O 1
ATOM 1771 N N . GLN B 1 96 ? 2.629 -21.062 -15.289 1 86.69 96 GLN B N 1
ATOM 1772 C CA . GLN B 1 96 ? 2.395 -22.422 -14.797 1 86.69 96 GLN B CA 1
ATOM 1773 C C . GLN B 1 96 ? 3.328 -23.422 -15.469 1 86.69 96 GLN B C 1
ATOM 1775 O O . GLN B 1 96 ? 3.592 -24.5 -14.922 1 86.69 96 GLN B O 1
ATOM 1780 N N . SER B 1 97 ? 3.861 -23.078 -16.578 1 91.38 97 SER B N 1
ATOM 1781 C CA . SER B 1 97 ? 4.75 -23.969 -17.312 1 91.38 97 SER B CA 1
ATOM 1782 C C . SER B 1 97 ? 6.172 -23.906 -16.766 1 91.38 97 SER B C 1
ATOM 1784 O O . SER B 1 97 ? 7.004 -24.766 -17.078 1 91.38 97 SER B O 1
ATOM 1786 N N . CYS B 1 98 ? 6.402 -22.922 -15.93 1 95.38 98 CYS B N 1
ATOM 1787 C CA . CYS B 1 98 ? 7.734 -22.734 -15.367 1 95.38 98 CYS B CA 1
ATOM 1788 C C . CYS B 1 98 ? 7.941 -23.641 -14.148 1 95.38 98 CYS B C 1
ATOM 1790 O O . CYS B 1 98 ? 6.984 -23.953 -13.445 1 95.38 98 CYS B O 1
ATOM 1792 N N . SER B 1 99 ? 9.273 -24.109 -13.953 1 94.94 99 SER B N 1
ATOM 1793 C CA . SER B 1 99 ? 9.617 -24.906 -12.781 1 94.94 99 SER B CA 1
ATOM 1794 C C . SER B 1 99 ? 10.539 -24.141 -11.836 1 94.94 99 SER B C 1
ATOM 1796 O O . SER B 1 99 ? 11.367 -23.344 -12.281 1 94.94 99 SER B O 1
ATOM 1798 N N . LEU B 1 100 ? 10.352 -24.391 -10.492 1 95.88 100 LEU B N 1
ATOM 1799 C CA . LEU B 1 100 ? 11.25 -23.812 -9.5 1 95.88 100 LEU B CA 1
ATOM 1800 C C . LEU B 1 100 ? 12.68 -24.312 -9.688 1 95.88 100 LEU B C 1
ATOM 1802 O O . LEU B 1 100 ? 12.898 -25.5 -9.906 1 95.88 100 LEU B O 1
ATOM 1806 N N . MET B 1 101 ? 13.633 -23.375 -9.664 1 93.88 101 MET B N 1
ATOM 1807 C CA . MET B 1 101 ? 15.039 -23.766 -9.758 1 93.88 101 MET B CA 1
ATOM 1808 C C . MET B 1 101 ? 15.453 -24.609 -8.562 1 93.88 101 MET B C 1
ATOM 1810 O O . MET B 1 101 ? 15.164 -24.266 -7.418 1 93.88 101 MET B O 1
ATOM 1814 N N . GLN B 1 102 ? 16.109 -25.766 -8.852 1 88 102 GLN B N 1
ATOM 1815 C CA . GLN B 1 102 ? 16.453 -26.703 -7.789 1 88 102 GLN B CA 1
ATOM 1816 C C . GLN B 1 102 ? 17.938 -26.625 -7.445 1 88 102 GLN B C 1
ATOM 1818 O O . GLN B 1 102 ? 18.344 -27.016 -6.348 1 88 102 GLN B O 1
ATOM 1823 N N . ASP B 1 103 ? 18.75 -26.094 -8.422 1 86.94 103 ASP B N 1
ATOM 1824 C CA . ASP B 1 103 ? 20.188 -25.969 -8.18 1 86.94 103 ASP B CA 1
ATOM 1825 C C . ASP B 1 103 ? 20.469 -25.016 -7.02 1 86.94 103 ASP B C 1
ATOM 1827 O O . ASP B 1 103 ? 20.062 -23.844 -7.062 1 86.94 103 ASP B O 1
ATOM 1831 N N . SER B 1 104 ? 21.188 -25.516 -6.016 1 82.81 104 SER B N 1
ATOM 1832 C CA . SER B 1 104 ? 21.422 -24.781 -4.777 1 82.81 104 SER B CA 1
ATOM 1833 C C . SER B 1 104 ? 22.125 -23.453 -5.043 1 82.81 104 SER B C 1
ATOM 1835 O O . SER B 1 104 ? 21.891 -22.469 -4.336 1 82.81 104 SER B O 1
ATOM 1837 N N . HIS B 1 105 ? 22.938 -23.359 -6.148 1 87.56 105 HIS B N 1
ATOM 1838 C CA . HIS B 1 105 ? 23.688 -22.141 -6.43 1 87.56 105 HIS B CA 1
ATOM 1839 C C . HIS B 1 105 ? 22.828 -21.109 -7.145 1 87.56 105 HIS B C 1
ATOM 1841 O O . HIS B 1 105 ? 23.125 -19.906 -7.117 1 87.56 105 HIS B O 1
ATOM 1847 N N . LEU B 1 106 ? 21.703 -21.609 -7.719 1 89.12 106 LEU B N 1
ATOM 1848 C CA . LEU B 1 106 ? 20.906 -20.703 -8.539 1 89.12 106 LEU B CA 1
ATOM 1849 C C . LEU B 1 106 ? 19.547 -20.438 -7.898 1 89.12 106 LEU B C 1
ATOM 1851 O O . LEU B 1 106 ? 18.906 -19.438 -8.188 1 89.12 106 LEU B O 1
ATOM 1855 N N . ALA B 1 107 ? 19.188 -21.391 -7.004 1 92.25 107 ALA B N 1
ATOM 1856 C CA . ALA B 1 107 ? 17.875 -21.281 -6.359 1 92.25 107 ALA B CA 1
ATOM 1857 C C . ALA B 1 107 ? 17.812 -20.031 -5.48 1 92.25 107 ALA B C 1
ATOM 1859 O O . ALA B 1 107 ? 18.781 -19.688 -4.801 1 92.25 107 ALA B O 1
ATOM 1860 N N . GLN B 1 108 ? 16.672 -19.297 -5.582 1 95 108 GLN B N 1
ATOM 1861 C CA . GLN B 1 108 ? 16.438 -18.109 -4.762 1 95 108 GLN B CA 1
ATOM 1862 C C . GLN B 1 108 ? 14.984 -18.062 -4.27 1 95 108 GLN B C 1
ATOM 1864 O O . GLN B 1 108 ? 14.055 -18.234 -5.059 1 95 108 GLN B O 1
ATOM 1869 N N . THR B 1 109 ? 14.891 -17.922 -2.953 1 96.06 109 THR B N 1
ATOM 1870 C CA . THR B 1 109 ? 13.586 -17.781 -2.328 1 96.06 109 THR B CA 1
ATOM 1871 C C . THR B 1 109 ? 13.445 -16.391 -1.7 1 96.06 109 THR B C 1
ATOM 1873 O O . THR B 1 109 ? 14.375 -15.898 -1.06 1 96.06 109 THR B O 1
ATOM 1876 N N . LEU B 1 110 ? 12.289 -15.82 -1.991 1 97.56 110 LEU B N 1
ATOM 1877 C CA . LEU B 1 110 ? 11.977 -14.539 -1.361 1 97.56 110 LEU B CA 1
ATOM 1878 C C . LEU B 1 110 ? 10.773 -14.68 -0.428 1 97.56 110 LEU B C 1
ATOM 1880 O O . LEU B 1 110 ? 9.844 -15.43 -0.714 1 97.56 110 LEU B O 1
ATOM 1884 N N . PHE B 1 111 ? 10.828 -13.93 0.696 1 98.25 111 PHE B N 1
ATOM 1885 C CA . PHE B 1 111 ? 9.68 -13.75 1.58 1 98.25 111 PHE B CA 1
ATOM 1886 C C . PHE B 1 111 ? 9.055 -12.375 1.379 1 98.25 111 PHE B C 1
ATOM 1888 O O . PHE B 1 111 ? 9.711 -11.352 1.586 1 98.25 111 PHE B O 1
ATOM 1895 N N . CYS B 1 112 ? 7.793 -12.422 0.983 1 98.19 112 CYS B N 1
ATOM 1896 C CA . CYS B 1 112 ? 7.156 -11.172 0.57 1 98.19 112 CYS B CA 1
ATOM 1897 C C . CYS B 1 112 ? 5.887 -10.922 1.369 1 98.19 112 CYS B C 1
ATOM 1899 O O . CYS B 1 112 ? 5.176 -11.859 1.728 1 98.19 112 CYS B O 1
ATOM 1901 N N . THR B 1 113 ? 5.633 -9.695 1.688 1 97.44 113 THR B N 1
ATOM 1902 C CA . THR B 1 113 ? 4.332 -9.234 2.156 1 97.44 113 THR B CA 1
ATOM 1903 C C . THR B 1 113 ? 3.588 -8.5 1.049 1 97.44 113 THR B C 1
ATOM 1905 O O . THR B 1 113 ? 4.113 -7.547 0.469 1 97.44 113 THR B O 1
ATOM 1908 N N . PHE B 1 114 ? 2.406 -8.961 0.719 1 97.31 114 PHE B N 1
ATOM 1909 C CA . PHE B 1 114 ? 1.544 -8.328 -0.271 1 97.31 114 PHE B CA 1
ATOM 1910 C C . PHE B 1 114 ? 0.263 -7.816 0.377 1 97.31 114 PHE B C 1
ATOM 1912 O O . PHE B 1 114 ? -0.308 -8.477 1.245 1 97.31 114 PHE B O 1
ATOM 1919 N N . ARG B 1 115 ? -0.272 -6.688 -0.082 1 92.81 115 ARG B N 1
ATOM 1920 C CA . ARG B 1 115 ? -1.621 -6.219 0.221 1 92.81 115 ARG B CA 1
ATOM 1921 C C . ARG B 1 115 ? -2.455 -6.094 -1.05 1 92.81 115 ARG B C 1
ATOM 1923 O O . ARG B 1 115 ? -2.107 -5.336 -1.956 1 92.81 115 ARG B O 1
ATOM 1930 N N . VAL B 1 116 ? -3.559 -6.859 -1.023 1 95.19 116 VAL B N 1
ATOM 1931 C CA . VAL B 1 116 ? -4.379 -6.965 -2.227 1 95.19 116 VAL B CA 1
ATOM 1932 C C . VAL B 1 116 ? -5.809 -6.527 -1.918 1 95.19 116 VAL B C 1
ATOM 1934 O O . VAL B 1 116 ? -6.398 -6.973 -0.93 1 95.19 116 VAL B O 1
ATOM 1937 N N . LEU B 1 117 ? -6.352 -5.676 -2.789 1 91.56 117 LEU B N 1
ATOM 1938 C CA . LEU B 1 117 ? -7.762 -5.301 -2.721 1 91.56 117 LEU B CA 1
ATOM 1939 C C . LEU B 1 117 ? -8.586 -6.109 -3.719 1 91.56 117 LEU B C 1
ATOM 1941 O O . LEU B 1 117 ? -8.25 -6.164 -4.906 1 91.56 117 LEU B O 1
ATOM 1945 N N . GLU B 1 118 ? -9.594 -6.766 -3.15 1 93.19 118 GLU B N 1
ATOM 1946 C CA . GLU B 1 118 ? -10.547 -7.477 -3.994 1 93.19 118 GLU B CA 1
ATOM 1947 C C . GLU B 1 118 ? -11.953 -6.898 -3.842 1 93.19 118 GLU B C 1
ATOM 1949 O O . GLU B 1 118 ? -12.445 -6.738 -2.723 1 93.19 118 GLU B O 1
ATOM 1954 N N . VAL B 1 119 ? -12.461 -6.609 -5.031 1 87.5 119 VAL B N 1
ATOM 1955 C CA . VAL B 1 119 ? -13.859 -6.195 -5.098 1 87.5 119 VAL B CA 1
ATOM 1956 C C . VAL B 1 119 ? -14.664 -7.227 -5.887 1 87.5 119 VAL B C 1
ATOM 1958 O O . VAL B 1 119 ? -14.75 -7.145 -7.113 1 87.5 119 VAL B O 1
ATOM 1961 N N . PRO B 1 120 ? -15.312 -8.117 -5.203 1 81.44 120 PRO B N 1
ATOM 1962 C CA . PRO B 1 120 ? -15.883 -9.289 -5.859 1 81.44 120 PRO B CA 1
ATOM 1963 C C . PRO B 1 120 ? -16.953 -8.93 -6.891 1 81.44 120 PRO B C 1
ATOM 1965 O O . PRO B 1 120 ? -17 -9.516 -7.973 1 81.44 120 PRO B O 1
ATOM 1968 N N . TRP B 1 121 ? -17.797 -7.965 -6.68 1 81.31 121 TRP B N 1
ATOM 1969 C CA . TRP B 1 121 ? -18.922 -7.672 -7.566 1 81.31 121 TRP B CA 1
ATOM 1970 C C . TRP B 1 121 ? -18.469 -6.887 -8.789 1 81.31 121 TRP B C 1
ATOM 1972 O O . TRP B 1 121 ? -19.188 -6.797 -9.781 1 81.31 121 TRP B O 1
ATOM 1982 N N . GLU B 1 122 ? -17.234 -6.379 -8.734 1 77.5 122 GLU B N 1
ATOM 1983 C CA . GLU B 1 122 ? -16.672 -5.645 -9.859 1 77.5 122 GLU B CA 1
ATOM 1984 C C . GLU B 1 122 ? -15.547 -6.441 -10.531 1 77.5 122 GLU B C 1
ATOM 1986 O O . GLU B 1 122 ? -15.008 -6.027 -11.555 1 77.5 122 GLU B O 1
ATOM 1991 N N . HIS B 1 123 ? -15.156 -7.574 -10.031 1 81.06 123 HIS B N 1
ATOM 1992 C CA . HIS B 1 123 ? -14.055 -8.391 -10.523 1 81.06 123 HIS B CA 1
ATOM 1993 C C . HIS B 1 123 ? -12.766 -7.574 -10.617 1 81.06 123 HIS B C 1
ATOM 1995 O O . HIS B 1 123 ? -12.055 -7.641 -11.625 1 81.06 123 HIS B O 1
ATOM 2001 N N . VAL B 1 124 ? -12.641 -6.699 -9.672 1 82.62 124 VAL B N 1
ATOM 2002 C CA . VAL B 1 124 ? -11.453 -5.855 -9.617 1 82.62 124 VAL B CA 1
ATOM 2003 C C . VAL B 1 124 ? -10.492 -6.383 -8.547 1 82.62 124 VAL B C 1
ATOM 2005 O O . VAL B 1 124 ? -10.914 -6.758 -7.453 1 82.62 124 VAL B O 1
ATOM 2008 N N . GLU B 1 125 ? -9.227 -6.547 -8.961 1 90.31 125 GLU B N 1
ATOM 2009 C CA . GLU B 1 125 ? -8.109 -6.863 -8.07 1 90.31 125 GLU B CA 1
ATOM 2010 C C . GLU B 1 125 ? -6.98 -5.848 -8.227 1 90.31 125 GLU B C 1
ATOM 2012 O O . GLU B 1 125 ? -6.586 -5.52 -9.352 1 90.31 125 GLU B O 1
ATOM 2017 N N . ASN B 1 126 ? -6.547 -5.301 -7.109 1 89.44 126 ASN B N 1
ATOM 2018 C CA . ASN B 1 126 ? -5.477 -4.309 -7.137 1 89.44 126 ASN B CA 1
ATOM 2019 C C . ASN B 1 126 ? -4.395 -4.625 -6.105 1 89.44 126 ASN B C 1
ATOM 2021 O O . ASN B 1 126 ? -4.703 -4.93 -4.953 1 89.44 126 ASN B O 1
ATOM 2025 N N . LEU B 1 127 ? -3.148 -4.613 -6.629 1 92.5 127 LEU B N 1
ATOM 2026 C CA . LEU B 1 127 ? -2.023 -4.703 -5.703 1 92.5 127 LEU B CA 1
ATOM 2027 C C . LEU B 1 127 ? -1.729 -3.344 -5.074 1 92.5 127 LEU B C 1
ATOM 2029 O O . LEU B 1 127 ? -1.217 -2.443 -5.742 1 92.5 127 LEU B O 1
ATOM 2033 N N . LEU B 1 128 ? -2.01 -3.273 -3.768 1 86.94 128 LEU B N 1
ATOM 2034 C CA . LEU B 1 128 ? -1.876 -1.986 -3.092 1 86.94 128 LEU B CA 1
ATOM 2035 C C . LEU B 1 128 ? -0.42 -1.711 -2.732 1 86.94 128 LEU B C 1
ATOM 2037 O O . LEU B 1 128 ? 0.047 -0.575 -2.842 1 86.94 128 LEU B O 1
ATOM 2041 N N . SER B 1 129 ? 0.261 -2.666 -2.26 1 87.44 129 SER B N 1
ATOM 2042 C CA . SER B 1 129 ? 1.669 -2.545 -1.895 1 87.44 129 SER B CA 1
ATOM 2043 C C . SER B 1 129 ? 2.33 -3.914 -1.781 1 87.44 129 SER B C 1
ATOM 2045 O O . SER B 1 129 ? 1.647 -4.93 -1.622 1 87.44 129 SER B O 1
ATOM 2047 N N . PHE B 1 130 ? 3.721 -3.891 -1.93 1 93.31 130 PHE B N 1
ATOM 2048 C CA . PHE B 1 130 ? 4.477 -5.105 -1.642 1 93.31 130 PHE B CA 1
ATOM 2049 C C . PHE B 1 130 ? 5.891 -4.766 -1.18 1 93.31 130 PHE B C 1
ATOM 2051 O O . PHE B 1 130 ? 6.41 -3.695 -1.493 1 93.31 130 PHE B O 1
ATOM 2058 N N . SER B 1 131 ? 6.414 -5.742 -0.347 1 93.81 131 SER B N 1
ATOM 2059 C CA . SER B 1 131 ? 7.797 -5.723 0.111 1 93.81 131 SER B CA 1
ATOM 2060 C C . SER B 1 131 ? 8.367 -7.133 0.195 1 93.81 131 SER B C 1
ATOM 2062 O O . SER B 1 131 ? 7.688 -8.062 0.63 1 93.81 131 SER B O 1
ATOM 2064 N N . CYS B 1 132 ? 9.656 -7.195 -0.336 1 96.44 132 CYS B N 1
ATOM 2065 C CA . CYS B 1 132 ? 10.258 -8.523 -0.363 1 96.44 132 CYS B CA 1
ATOM 2066 C C . CYS B 1 132 ? 11.664 -8.5 0.238 1 96.44 132 CYS B C 1
ATOM 2068 O O . CYS B 1 132 ? 12.398 -7.527 0.067 1 96.44 132 CYS B O 1
ATOM 2070 N N . MET B 1 133 ? 11.969 -9.641 0.941 1 95.06 133 MET B N 1
ATOM 2071 C CA . MET B 1 133 ? 13.305 -9.836 1.493 1 95.06 133 MET B CA 1
ATOM 2072 C C . MET B 1 133 ? 13.828 -11.242 1.179 1 95.06 133 MET B C 1
ATOM 2074 O O . MET B 1 133 ? 13.047 -12.188 1.104 1 95.06 133 MET B O 1
ATOM 2078 N N . ALA B 1 134 ? 15.195 -11.211 0.991 1 88.38 134 ALA B N 1
ATOM 2079 C CA . ALA B 1 134 ? 15.812 -12.508 0.725 1 88.38 134 ALA B CA 1
ATOM 2080 C C . ALA B 1 134 ? 16.062 -13.273 2.02 1 88.38 134 ALA B C 1
ATOM 2082 O O . ALA B 1 134 ? 16.25 -12.672 3.08 1 88.38 134 ALA B O 1
ATOM 2083 N N . HIS B 1 135 ? 15.742 -14.586 1.921 1 72.12 135 HIS B N 1
ATOM 2084 C CA . HIS B 1 135 ? 16.172 -15.422 3.037 1 72.12 135 HIS B CA 1
ATOM 2085 C C . HIS B 1 135 ? 17.609 -15.906 2.852 1 72.12 135 HIS B C 1
ATOM 2087 O O . HIS B 1 135 ? 18.016 -16.219 1.732 1 72.12 135 HIS B O 1
#

Organism: Aquarana catesbeiana (NCBI:txid8400)

Sequence (270 aa):
MAAGLFLVVVLSLFSLFAANVELAGGLENIDPNNQDVLKAATFAVNSFNQQSKKDYEYKLVKVVSAKYQIVAGVIYTLNVEIGKTDCKKGTTNDIQSCSLMQDSHLAQTLFCTFRVLEVPWEHVENLLSFSCMAHMAAGLFLVVVLSLFSLFAANVELAGGLENIDPNNQDVLKAATFAVNSFNQQSKKDYEYKLVKVVSAKYQIVAGVIYTLNVEIGKTDCKKGTTNDIQSCSLMQDSHLAQTLFCTFRVLEVPWEHVENLLSFSCMAH

Foldseek 3Di:
DPPPPPPPPPPPPPPPPPCPLQVVFHWDWDDQPDPVNVVVVQVVQVVCQVPPPDPDRDDDPGDPTDTDGDDDFDKDKDWDKDKDWPDDPPPDPDCVPTHGDPPPVPIWIKIKIWIWTDDPVSRDIDTPDMDIDTD/DPPPPPPPPPPPPPPPPPCPLQPVFHWDWDDQPDPVNVVVVQVVQVVCQVPPPDPDRDDDPGDPTDTDGDDDFDKDKDWDKDKDWPDDPPPDPDCVVTHGDPPPVPIWIKIKIWIWTDDPVSRDIDTPDMDIDTD